Protein AF-A0A2I8VJI4-F1 (afdb_monomer_lite)

Radius of gyration: 17.41 Å; chains: 1; bounding box: 42×42×52 Å

InterPro domains:
  IPR054495 Active DUF488-N3 subclade [PF22751] (28-132)

Foldseek 3Di:
DAEAEAAPVCQVVVVDDDDPQEAEEEQDLDDDPVVVVRGVYYDNLLHADPVLVVQLVVQLVVCVVVVNPCSLLRSCVVSVNLVNSVVSCVDPPNVVVLVVVLVVVVPHYYYYYHHDHDCQSPVSLVSRVVSCVVVVDPDDPCLVVQDDLVQFDFDFDDPDDGQGARSSGDRDPDPVSVCVSNVHDPPPDD

Sequence (190 aa):
MSVRTTYFAALSHGHVDPASDAHVFGVVRKSTDWIDEIVDRNVPAVAPPEELLKSFKKVERAAEENDERHPQRVAWESVGFAERYESHLDTPGVSQVFSALRETTQENTLWLVCFERDERWCHRRLLAERLRLDYGIPQRSHLDDACEPDEHDLVSPTNRPARVYCRCGLSAQTLDTYLRHLGGDLNVGR

Structure (mmCIF, N/CA/C/O backbone):
data_AF-A0A2I8VJI4-F1
#
_entry.id   AF-A0A2I8VJI4-F1
#
loop_
_atom_site.group_PDB
_atom_site.id
_atom_site.type_symbol
_atom_site.label_atom_id
_atom_site.label_alt_id
_atom_site.label_comp_id
_atom_site.label_asym_id
_atom_site.label_entity_id
_atom_site.label_seq_id
_atom_site.pdbx_PDB_ins_code
_atom_site.Cartn_x
_atom_site.Cartn_y
_atom_site.Cartn_z
_atom_site.occupancy
_atom_site.B_iso_or_equiv
_atom_site.auth_seq_id
_atom_site.auth_comp_id
_atom_site.auth_asym_id
_atom_site.auth_atom_id
_atom_site.pdbx_PDB_model_num
ATOM 1 N N . MET A 1 1 ? -7.173 -6.580 18.782 1.00 66.00 1 MET A N 1
ATOM 2 C CA . MET A 1 1 ? -7.417 -5.998 17.448 1.00 66.00 1 MET A CA 1
ATOM 3 C C . MET A 1 1 ? -6.309 -6.432 16.494 1.00 66.00 1 MET A C 1
ATOM 5 O O . MET A 1 1 ? -5.193 -6.631 16.964 1.00 66.00 1 MET A O 1
ATOM 9 N N . SER A 1 2 ? -6.588 -6.616 15.199 1.00 83.56 2 SER A N 1
ATOM 10 C CA . SER A 1 2 ? -5.603 -7.115 14.221 1.00 83.56 2 SER A CA 1
ATOM 11 C C . SER A 1 2 ? -5.612 -6.306 12.922 1.00 83.56 2 SER A C 1
ATOM 13 O O . SER A 1 2 ? -6.613 -5.676 12.591 1.00 83.56 2 SER A O 1
ATOM 15 N N . VAL A 1 3 ? -4.501 -6.339 12.182 1.00 89.38 3 VAL A N 1
ATOM 16 C CA . VAL A 1 3 ? -4.410 -5.768 10.829 1.00 89.38 3 VAL A CA 1
ATOM 17 C C . VAL A 1 3 ? -4.301 -6.903 9.827 1.00 89.38 3 VAL A C 1
ATOM 19 O O . VAL A 1 3 ? -3.371 -7.714 9.907 1.00 89.38 3 VAL A O 1
ATOM 22 N N . ARG A 1 4 ? -5.217 -6.946 8.866 1.00 91.56 4 ARG A N 1
ATOM 23 C CA . ARG A 1 4 ? -5.276 -7.939 7.791 1.00 91.56 4 ARG A CA 1
ATOM 24 C C . ARG A 1 4 ? -5.163 -7.260 6.430 1.00 91.56 4 ARG A C 1
ATOM 26 O O . ARG A 1 4 ? -5.409 -6.064 6.292 1.00 91.56 4 ARG A O 1
ATOM 33 N N . THR A 1 5 ? -4.760 -8.022 5.426 1.00 93.75 5 THR A N 1
ATOM 34 C CA . THR A 1 5 ? -4.589 -7.556 4.050 1.00 93.75 5 THR A CA 1
ATOM 35 C C . THR A 1 5 ? -5.382 -8.454 3.114 1.00 93.75 5 THR A C 1
ATOM 37 O O . THR A 1 5 ? -5.519 -9.651 3.346 1.00 93.75 5 THR A O 1
ATOM 40 N N . THR A 1 6 ? -5.937 -7.868 2.059 1.00 94.19 6 THR A N 1
ATOM 41 C CA . THR A 1 6 ? -6.568 -8.608 0.961 1.00 94.19 6 THR A CA 1
ATOM 42 C C . THR A 1 6 ? -6.525 -7.766 -0.315 1.00 94.19 6 THR A C 1
ATOM 44 O O . THR A 1 6 ? -5.910 -6.694 -0.360 1.00 94.19 6 THR A O 1
ATOM 47 N N . TYR A 1 7 ? -7.161 -8.259 -1.368 1.00 93.69 7 TYR A N 1
ATOM 48 C CA . TYR A 1 7 ? -7.304 -7.581 -2.643 1.00 93.69 7 TYR A CA 1
ATOM 49 C C . TYR A 1 7 ? -8.768 -7.522 -3.069 1.00 93.69 7 TYR A C 1
ATOM 51 O O . TYR A 1 7 ? -9.568 -8.370 -2.676 1.00 93.69 7 TYR A O 1
ATOM 59 N N . PHE A 1 8 ? -9.125 -6.520 -3.873 1.00 93.38 8 PHE A N 1
ATOM 60 C CA . PHE A 1 8 ? -10.527 -6.259 -4.217 1.00 93.38 8 PHE A CA 1
ATOM 61 C C . PHE A 1 8 ? -11.238 -7.480 -4.803 1.00 93.38 8 PHE A C 1
ATOM 63 O O . PHE A 1 8 ? -12.314 -7.827 -4.334 1.00 93.38 8 PHE A O 1
ATOM 70 N N . ALA A 1 9 ? -10.614 -8.189 -5.749 1.00 91.19 9 ALA A N 1
ATOM 71 C CA . ALA A 1 9 ? -11.237 -9.362 -6.362 1.00 91.19 9 ALA A CA 1
ATOM 72 C C . ALA A 1 9 ? -11.496 -10.512 -5.364 1.00 91.19 9 ALA A C 1
ATOM 74 O O . ALA A 1 9 ? -12.432 -11.279 -5.566 1.00 91.19 9 ALA A O 1
ATOM 75 N N . ALA A 1 10 ? -10.725 -10.629 -4.274 1.00 90.69 10 ALA A N 1
ATOM 76 C CA . ALA A 1 10 ? -11.028 -11.603 -3.224 1.00 90.69 10 ALA A CA 1
ATOM 77 C C . ALA A 1 10 ? -12.283 -11.234 -2.427 1.00 90.69 10 ALA A C 1
ATOM 79 O O . ALA A 1 10 ? -13.037 -12.134 -2.064 1.00 90.69 10 ALA A O 1
ATOM 80 N N . LEU A 1 11 ? -12.520 -9.942 -2.185 1.00 91.25 11 LEU A N 1
ATOM 81 C CA . LEU A 1 11 ? -13.749 -9.469 -1.544 1.00 91.25 11 LEU A CA 1
ATOM 82 C C . LEU A 1 11 ? -14.946 -9.607 -2.490 1.00 91.25 11 LEU A C 1
ATOM 84 O O . LEU A 1 11 ? -15.949 -10.207 -2.123 1.00 91.25 11 LEU A O 1
ATOM 88 N N . SER A 1 12 ? -14.815 -9.141 -3.738 1.00 89.69 12 SER A N 1
ATOM 89 C CA . SER A 1 12 ? -15.892 -9.189 -4.739 1.00 89.69 12 SER A CA 1
ATOM 90 C C . SER A 1 12 ? -16.398 -10.605 -5.014 1.00 89.69 12 SER A C 1
ATOM 92 O O . SER A 1 12 ? -17.583 -10.799 -5.262 1.00 89.69 12 SER A O 1
ATOM 94 N N . HIS A 1 13 ? -15.505 -11.598 -5.000 1.00 90.31 13 HIS A N 1
ATOM 95 C CA . HIS A 1 13 ? -15.853 -12.995 -5.269 1.00 90.31 13 HIS A CA 1
ATOM 96 C C . HIS A 1 13 ? -16.119 -13.820 -4.000 1.00 90.31 13 HIS A C 1
ATOM 98 O O . HIS A 1 13 ? -16.299 -15.033 -4.099 1.00 90.31 13 HIS A O 1
ATOM 104 N N . GLY A 1 14 ? -16.115 -13.204 -2.812 1.00 88.12 14 GLY A N 1
ATOM 105 C CA . GLY A 1 14 ? -16.354 -13.906 -1.546 1.00 88.12 14 GLY A CA 1
ATOM 106 C C . GLY A 1 14 ? -15.269 -14.923 -1.170 1.00 88.12 14 GLY A C 1
ATOM 107 O O . GLY A 1 14 ? -15.526 -15.850 -0.409 1.00 88.12 14 GLY A O 1
ATOM 108 N N . HIS A 1 15 ? -14.048 -14.783 -1.699 1.00 88.44 15 HIS A N 1
ATOM 109 C CA . HIS A 1 15 ? -12.896 -15.587 -1.264 1.00 88.44 15 HIS A CA 1
ATOM 110 C C . HIS A 1 15 ? -12.395 -15.172 0.123 1.00 88.44 15 HIS A C 1
ATOM 112 O O . HIS A 1 15 ? -11.726 -15.950 0.801 1.00 88.44 15 HIS A O 1
ATOM 118 N N . VAL A 1 16 ? -12.693 -13.937 0.524 1.00 90.62 16 VAL A N 1
ATOM 119 C CA . VAL A 1 16 ? -12.411 -13.386 1.845 1.00 90.62 16 VAL A CA 1
ATOM 120 C C . VAL A 1 16 ? -13.674 -12.701 2.344 1.00 90.62 16 VAL A C 1
ATOM 122 O O . VAL A 1 16 ? -14.224 -11.861 1.639 1.00 90.62 16 VAL A O 1
ATOM 125 N N . ASP A 1 17 ? -14.085 -13.041 3.562 1.00 89.81 17 ASP A N 1
ATOM 126 C CA . ASP A 1 17 ? -15.275 -12.497 4.217 1.00 89.81 17 ASP A CA 1
ATOM 127 C C . ASP A 1 17 ? -14.872 -11.857 5.561 1.00 89.81 17 ASP A C 1
ATOM 129 O O . ASP A 1 17 ? -14.617 -12.566 6.544 1.00 89.81 17 ASP A O 1
ATOM 133 N N . PRO A 1 18 ? -14.658 -10.528 5.601 1.00 91.19 18 PRO A N 1
ATOM 134 C CA . PRO A 1 18 ? -14.426 -9.800 6.842 1.00 91.19 18 PRO A CA 1
ATOM 135 C C . PRO A 1 18 ? -15.613 -9.940 7.803 1.00 91.19 18 PRO A C 1
ATOM 137 O O . PRO A 1 18 ? -16.766 -9.903 7.391 1.00 91.19 18 PRO A O 1
ATOM 140 N N . ALA A 1 19 ? -15.339 -10.057 9.104 1.00 89.88 19 ALA A N 1
ATOM 141 C CA . ALA A 1 19 ? -16.398 -10.026 10.111 1.00 89.88 19 ALA A CA 1
ATOM 142 C C . ALA A 1 19 ? -17.170 -8.694 10.056 1.00 89.88 19 ALA A C 1
ATOM 144 O O . ALA A 1 19 ? -16.603 -7.665 9.695 1.00 89.88 19 ALA A O 1
ATOM 145 N N . SER A 1 20 ? -18.445 -8.699 10.451 1.00 87.44 20 SER A N 1
ATOM 146 C CA . SER A 1 20 ? -19.329 -7.525 10.357 1.00 87.44 20 SER A CA 1
ATOM 147 C C . SER A 1 20 ? -18.894 -6.324 11.206 1.00 87.44 20 SER A C 1
ATOM 149 O O . SER A 1 20 ? -19.369 -5.217 10.990 1.00 87.44 20 SER A O 1
ATOM 151 N N . ASP A 1 21 ? -18.048 -6.551 12.210 1.00 89.19 21 ASP A N 1
ATOM 152 C CA . ASP A 1 21 ? -17.444 -5.536 13.078 1.00 89.19 21 ASP A CA 1
ATOM 153 C C . ASP A 1 21 ? -16.031 -5.123 12.622 1.00 89.19 21 ASP A C 1
ATOM 155 O O . ASP A 1 21 ? -15.383 -4.293 13.259 1.00 89.19 21 ASP A O 1
ATOM 159 N N . ALA A 1 22 ? -15.521 -5.702 11.531 1.00 93.12 22 ALA A N 1
ATOM 160 C CA . ALA A 1 22 ? -14.243 -5.319 10.958 1.00 93.12 22 ALA A CA 1
ATOM 161 C C . ALA A 1 22 ? -14.401 -4.099 10.045 1.00 93.12 22 ALA A C 1
ATOM 163 O O . ALA A 1 22 ? -15.361 -3.992 9.290 1.00 93.12 22 ALA A O 1
ATOM 164 N N . HIS A 1 23 ? -13.404 -3.217 10.058 1.00 95.31 23 HIS A N 1
ATOM 165 C CA . HIS A 1 23 ? -13.317 -2.117 9.106 1.00 95.31 23 HIS A CA 1
ATOM 166 C C . HIS A 1 23 ? -12.561 -2.550 7.857 1.00 95.31 23 HIS A C 1
ATOM 168 O O . HIS A 1 23 ? -11.439 -3.050 7.947 1.00 95.31 23 HIS A O 1
ATOM 174 N N . VAL A 1 24 ? -13.147 -2.326 6.688 1.00 96.19 24 VAL A N 1
ATOM 175 C CA . VAL A 1 24 ? -12.582 -2.684 5.388 1.00 96.19 24 VAL A CA 1
ATOM 176 C C . VAL A 1 24 ? -12.218 -1.413 4.645 1.00 96.19 24 VAL A C 1
ATOM 178 O O . VAL A 1 24 ? -13.092 -0.728 4.122 1.00 96.19 24 VAL A O 1
ATOM 181 N N . PHE A 1 25 ? -10.927 -1.077 4.588 1.00 96.88 25 PHE A N 1
ATOM 182 C CA . PHE A 1 25 ? -10.453 0.152 3.955 1.00 96.88 25 PHE A CA 1
ATOM 183 C C . PHE A 1 25 ? -9.656 -0.115 2.677 1.00 96.88 25 PHE A C 1
ATOM 185 O O . PHE A 1 25 ? -8.634 -0.808 2.672 1.00 96.88 25 PHE A O 1
ATOM 192 N N . GLY A 1 26 ? -10.084 0.520 1.587 1.00 96.62 26 GLY A N 1
ATOM 193 C CA . GLY A 1 26 ? -9.286 0.649 0.374 1.00 96.62 26 GLY A CA 1
ATOM 194 C C . GLY A 1 26 ? -8.094 1.571 0.619 1.00 96.62 26 GLY A C 1
ATOM 195 O O . GLY A 1 26 ? -8.223 2.609 1.263 1.00 96.62 26 GLY A O 1
ATOM 196 N N . VAL A 1 27 ? -6.917 1.215 0.111 1.00 96.50 27 VAL A N 1
ATOM 197 C CA . VAL A 1 27 ? -5.702 2.047 0.218 1.00 96.50 27 VAL A CA 1
ATOM 198 C C . VAL A 1 27 ? -5.139 2.382 -1.157 1.00 96.50 27 VAL A C 1
ATOM 200 O O . VAL A 1 27 ? -3.929 2.329 -1.390 1.00 96.50 27 VAL A O 1
ATOM 203 N N . VAL A 1 28 ? -6.028 2.696 -2.101 1.00 95.00 28 VAL A N 1
ATOM 204 C CA . VAL A 1 28 ? -5.672 2.985 -3.494 1.00 95.00 28 VAL A CA 1
ATOM 205 C C . VAL A 1 28 ? -5.795 4.466 -3.814 1.00 95.00 28 VAL A C 1
ATOM 207 O O . VAL A 1 28 ? -6.690 5.162 -3.342 1.00 95.00 28 VAL A O 1
ATOM 210 N N . ARG A 1 29 ? -4.874 4.964 -4.647 1.00 92.38 29 ARG A N 1
ATOM 211 C CA . ARG A 1 29 ? -4.798 6.394 -4.981 1.00 92.38 29 ARG A CA 1
ATOM 212 C C . ARG A 1 29 ? -5.987 6.865 -5.814 1.00 92.38 29 ARG A C 1
ATOM 214 O O . ARG A 1 29 ? -6.462 7.976 -5.615 1.00 92.38 29 ARG A O 1
ATOM 221 N N . LYS A 1 30 ? -6.431 6.035 -6.757 1.00 84.88 30 LYS A N 1
ATOM 222 C CA . LYS A 1 30 ? -7.605 6.282 -7.593 1.00 84.88 30 LYS A CA 1
ATOM 223 C C . LYS A 1 30 ? -8.622 5.197 -7.262 1.00 84.88 30 LYS A C 1
ATOM 225 O O . LYS A 1 30 ? -8.362 4.037 -7.582 1.00 84.88 30 LYS A O 1
ATOM 230 N N . SER A 1 31 ? -9.705 5.560 -6.576 1.00 80.50 31 SER A N 1
ATOM 231 C CA . SER A 1 31 ? -10.876 4.689 -6.506 1.00 80.50 31 SER A CA 1
ATOM 232 C C . SER A 1 31 ? -11.685 4.814 -7.792 1.00 80.50 31 SER A C 1
ATOM 234 O O . SER A 1 31 ? -11.591 5.795 -8.531 1.00 80.50 31 SER A O 1
ATOM 236 N N . THR A 1 32 ? -12.437 3.765 -8.065 1.00 81.56 32 THR A N 1
ATOM 237 C CA . THR A 1 32 ? -13.509 3.701 -9.058 1.00 81.56 32 THR A CA 1
ATOM 238 C C . THR A 1 32 ? -14.799 3.445 -8.295 1.00 81.56 32 THR A C 1
ATOM 240 O O . THR A 1 32 ? -14.728 2.815 -7.248 1.00 81.56 32 THR A O 1
ATOM 243 N N . ASP A 1 33 ? -15.952 3.857 -8.814 1.00 82.06 33 ASP A N 1
ATOM 244 C CA . ASP A 1 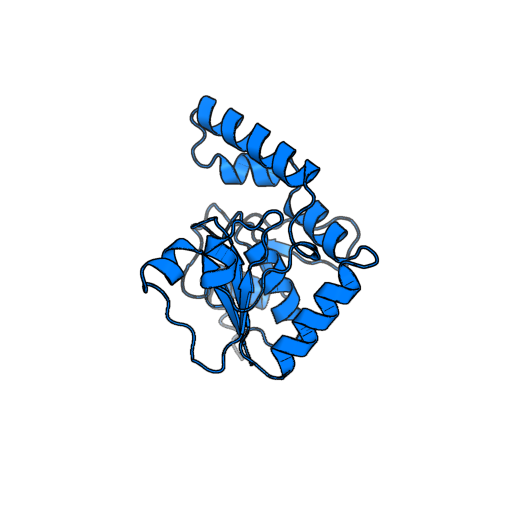33 ? -17.226 3.821 -8.073 1.00 82.06 33 ASP A CA 1
ATOM 245 C C . ASP A 1 33 ? -17.528 2.455 -7.426 1.00 82.06 33 ASP A C 1
ATOM 247 O O . ASP A 1 33 ? -17.902 2.385 -6.262 1.00 82.06 33 ASP A O 1
ATOM 251 N N . TRP A 1 34 ? -17.236 1.353 -8.125 1.00 83.75 34 TRP A N 1
ATOM 252 C CA . TRP A 1 34 ? -17.430 -0.004 -7.598 1.00 83.75 34 TRP A CA 1
ATOM 253 C C . TRP A 1 34 ? -16.549 -0.349 -6.383 1.00 83.75 34 TRP A C 1
ATOM 255 O O . TRP A 1 34 ? -16.880 -1.254 -5.626 1.00 83.75 34 TRP A O 1
ATOM 265 N N . ILE A 1 35 ? -15.413 0.331 -6.182 1.00 84.94 35 ILE A N 1
ATOM 266 C CA . ILE A 1 35 ? -14.581 0.144 -4.983 1.00 84.94 35 ILE A CA 1
ATOM 267 C C . ILE A 1 35 ? -15.346 0.624 -3.761 1.00 84.94 35 ILE A C 1
ATOM 269 O O . ILE A 1 35 ? -15.364 -0.076 -2.752 1.00 84.94 35 ILE A O 1
ATOM 273 N N . ASP A 1 36 ? -15.976 1.791 -3.867 1.00 83.75 36 ASP A N 1
ATOM 274 C CA . ASP A 1 36 ? -16.666 2.433 -2.752 1.00 83.75 36 ASP A CA 1
ATOM 275 C C . ASP A 1 36 ? -17.932 1.650 -2.336 1.00 83.75 36 ASP A C 1
ATOM 277 O O . ASP A 1 36 ? -18.457 1.868 -1.251 1.00 83.75 36 ASP A O 1
ATOM 281 N N . GLU A 1 37 ? -18.383 0.690 -3.155 1.00 87.69 37 GLU A N 1
ATOM 282 C CA . GLU A 1 37 ? -19.452 -0.265 -2.825 1.00 87.69 37 GLU A CA 1
ATOM 283 C C . GLU A 1 37 ? -18.962 -1.496 -2.036 1.00 87.69 37 GLU A C 1
ATOM 285 O O . GLU A 1 37 ? -19.766 -2.191 -1.418 1.00 87.69 37 GLU A O 1
ATOM 290 N N . ILE A 1 38 ? -17.659 -1.797 -2.068 1.00 88.75 38 ILE A N 1
ATOM 291 C CA . ILE A 1 38 ? -17.073 -3.032 -1.507 1.00 88.75 38 ILE A CA 1
ATOM 292 C C . ILE A 1 38 ? -16.291 -2.767 -0.219 1.00 88.75 38 ILE A C 1
ATOM 294 O O . ILE A 1 38 ? -16.075 -3.678 0.581 1.00 88.75 38 ILE A O 1
ATOM 298 N N . VAL A 1 39 ? -15.828 -1.536 -0.025 1.00 93.75 39 VAL A N 1
ATOM 299 C CA . VAL A 1 39 ? -15.080 -1.126 1.165 1.00 93.75 39 VAL A CA 1
ATOM 300 C C . VAL A 1 39 ? -15.864 -0.069 1.923 1.00 93.75 39 VAL A C 1
ATOM 302 O O . VAL A 1 39 ? -16.529 0.760 1.315 1.00 93.75 39 VAL A O 1
ATOM 305 N N . ASP A 1 40 ? -15.715 -0.027 3.245 1.00 94.75 40 ASP A N 1
ATOM 306 C CA . ASP A 1 40 ? -16.342 1.013 4.070 1.00 94.75 40 ASP A CA 1
ATOM 307 C C . ASP A 1 40 ? -15.834 2.409 3.690 1.00 94.75 40 ASP A C 1
ATOM 309 O O . ASP A 1 40 ? -16.533 3.415 3.817 1.00 94.75 40 ASP A O 1
ATOM 313 N N . ARG A 1 41 ? -14.560 2.482 3.282 1.00 93.94 41 ARG A N 1
ATOM 314 C CA . ARG A 1 41 ? -13.881 3.728 2.930 1.00 93.94 41 ARG A CA 1
ATOM 315 C C . ARG A 1 41 ? -12.624 3.479 2.104 1.00 93.94 41 ARG A C 1
ATOM 317 O O . ARG A 1 41 ? -11.802 2.644 2.468 1.00 93.94 41 ARG A O 1
ATOM 324 N N . ASN A 1 42 ? -12.380 4.289 1.073 1.00 96.12 42 ASN A N 1
ATOM 325 C CA . ASN A 1 42 ? -11.056 4.392 0.454 1.00 96.12 42 ASN A CA 1
ATOM 326 C C . ASN A 1 42 ? -10.217 5.526 1.084 1.00 96.12 42 ASN A C 1
ATOM 328 O O . ASN A 1 42 ? -10.701 6.633 1.331 1.00 96.12 42 ASN A O 1
ATOM 332 N N . VAL A 1 43 ? -8.933 5.263 1.330 1.00 95.75 43 VAL A N 1
ATOM 333 C CA . VAL A 1 43 ? -7.976 6.163 1.991 1.00 95.75 43 VAL A CA 1
ATOM 334 C C . VAL A 1 43 ? -6.801 6.440 1.041 1.00 95.75 43 VAL A C 1
ATOM 336 O O . VAL A 1 43 ? -5.701 5.909 1.211 1.00 95.75 43 VAL A O 1
ATOM 339 N N . PRO A 1 44 ? -6.988 7.298 0.021 1.00 95.12 44 PRO A N 1
ATOM 340 C CA . PRO A 1 44 ? -5.975 7.543 -1.010 1.00 95.12 44 PRO A CA 1
ATOM 341 C C . PRO A 1 44 ? -4.728 8.260 -0.481 1.00 95.12 44 PRO A C 1
ATOM 343 O O . PRO A 1 44 ? -3.673 8.207 -1.110 1.00 95.12 44 PRO A O 1
ATOM 346 N N . ALA A 1 45 ? -4.827 8.924 0.675 1.00 95.31 45 ALA A N 1
ATOM 347 C CA . ALA A 1 45 ? -3.718 9.652 1.285 1.00 95.31 45 ALA A CA 1
ATOM 348 C C . ALA A 1 45 ? -2.549 8.741 1.692 1.00 95.31 45 ALA A C 1
ATOM 350 O O . ALA A 1 45 ? -1.410 9.189 1.654 1.00 95.31 45 ALA A O 1
ATOM 351 N N . VAL A 1 46 ? -2.816 7.475 2.036 1.00 96.31 46 VAL A N 1
ATOM 352 C CA . VAL A 1 46 ? -1.771 6.485 2.357 1.00 96.31 46 VAL A CA 1
ATOM 353 C C . VAL A 1 46 ? -1.355 5.653 1.144 1.00 96.31 46 VAL A C 1
ATOM 355 O O . VAL A 1 46 ? -0.513 4.773 1.262 1.00 96.31 46 VAL A O 1
ATOM 358 N N . ALA A 1 47 ? -1.923 5.910 -0.036 1.00 96.50 47 ALA A N 1
ATOM 359 C CA . ALA A 1 47 ? -1.505 5.231 -1.253 1.00 96.50 47 ALA A CA 1
ATOM 360 C C . ALA A 1 47 ? -0.158 5.789 -1.754 1.00 96.50 47 ALA A C 1
ATOM 362 O O . ALA A 1 47 ? 0.094 6.992 -1.621 1.00 96.50 47 ALA A O 1
ATOM 363 N N . PRO A 1 48 ? 0.688 4.977 -2.417 1.00 95.88 48 PRO A N 1
ATOM 364 C CA . PRO A 1 48 ? 1.999 5.417 -2.880 1.00 95.88 48 PRO A CA 1
ATOM 365 C C . PRO A 1 48 ? 1.905 6.654 -3.780 1.00 95.88 48 PRO A C 1
ATOM 367 O O . PRO A 1 48 ? 0.914 6.792 -4.510 1.00 95.88 48 PRO A O 1
ATOM 370 N N . PRO A 1 49 ? 2.907 7.552 -3.767 1.00 95.56 49 PRO A N 1
ATOM 371 C CA . PRO A 1 49 ? 2.928 8.720 -4.642 1.00 95.56 49 PRO A CA 1
ATOM 372 C C . PRO A 1 49 ? 2.764 8.330 -6.112 1.00 95.56 49 PRO A C 1
ATOM 374 O O . PRO A 1 49 ? 3.307 7.318 -6.557 1.00 95.56 49 PRO A O 1
ATOM 377 N N . GLU A 1 50 ? 2.056 9.151 -6.888 1.00 94.94 50 GLU A N 1
ATOM 378 C CA . GLU A 1 50 ? 1.760 8.839 -8.293 1.00 94.94 50 GLU A CA 1
ATOM 379 C C . GLU A 1 50 ? 3.030 8.617 -9.123 1.00 94.94 50 GLU A C 1
ATOM 381 O O . GLU A 1 50 ? 3.114 7.657 -9.885 1.00 94.94 50 GLU A O 1
ATOM 386 N N . GLU A 1 51 ? 4.052 9.446 -8.922 1.00 95.50 51 GLU A N 1
ATOM 387 C CA . GLU A 1 51 ? 5.326 9.312 -9.632 1.00 95.50 51 GLU A CA 1
ATOM 388 C C . GLU A 1 51 ? 6.086 8.033 -9.253 1.00 95.50 51 GLU A C 1
ATOM 390 O O . GLU A 1 51 ? 6.765 7.441 -10.097 1.00 95.50 51 GLU A O 1
ATOM 395 N N . LEU A 1 52 ? 5.933 7.552 -8.012 1.00 96.62 52 LEU A N 1
ATOM 396 C CA . LEU A 1 52 ? 6.491 6.264 -7.598 1.00 96.62 52 LEU A CA 1
ATOM 397 C C . LEU A 1 52 ? 5.769 5.109 -8.306 1.00 96.62 52 LEU A C 1
ATOM 399 O O . LEU A 1 52 ? 6.433 4.229 -8.848 1.00 96.62 52 LEU A O 1
ATOM 403 N N . LEU A 1 53 ? 4.433 5.149 -8.379 1.00 94.50 53 LEU A N 1
ATOM 404 C CA . LEU A 1 53 ? 3.636 4.146 -9.099 1.00 94.50 53 LEU A CA 1
ATOM 405 C C . LEU A 1 53 ? 3.953 4.126 -10.598 1.00 94.50 53 LEU A C 1
ATOM 407 O O . LEU A 1 53 ? 4.138 3.054 -11.169 1.00 94.50 53 LEU A O 1
ATOM 411 N N . LYS A 1 54 ? 4.058 5.299 -11.236 1.00 95.50 54 LYS A N 1
ATOM 412 C CA . LYS A 1 54 ? 4.440 5.414 -12.652 1.00 95.50 54 LYS A CA 1
ATOM 413 C C . LYS A 1 54 ? 5.822 4.825 -12.911 1.00 95.50 54 LYS A C 1
ATOM 415 O O . LYS A 1 54 ? 5.995 4.086 -13.877 1.00 95.50 54 LYS A O 1
ATOM 420 N N . SER A 1 55 ? 6.789 5.134 -12.045 1.00 96.75 55 SER A N 1
ATOM 421 C CA . SER A 1 55 ? 8.151 4.602 -12.153 1.00 96.75 55 SER A CA 1
ATOM 422 C C . SER A 1 55 ? 8.155 3.081 -12.013 1.00 96.75 55 SER A C 1
ATOM 424 O O . SER A 1 55 ? 8.724 2.399 -12.859 1.00 96.75 55 SER A O 1
ATOM 426 N N . PHE A 1 56 ? 7.462 2.555 -10.999 1.00 95.81 56 PHE A N 1
ATOM 427 C CA . PHE A 1 56 ? 7.321 1.119 -10.772 1.00 95.81 56 PHE A CA 1
ATOM 428 C C . PHE A 1 56 ? 6.714 0.414 -11.992 1.00 95.81 56 PHE A C 1
ATOM 430 O O . PHE A 1 56 ? 7.345 -0.474 -12.553 1.00 95.81 56 PHE A O 1
ATOM 437 N N . LYS A 1 57 ? 5.553 0.873 -12.483 1.00 94.38 57 LYS A N 1
ATOM 438 C CA . LYS A 1 57 ? 4.882 0.280 -13.655 1.00 94.38 57 LYS A CA 1
ATOM 439 C C . LYS A 1 57 ? 5.698 0.384 -14.941 1.00 94.38 57 LYS A C 1
ATOM 441 O O . LYS A 1 57 ? 5.598 -0.475 -15.811 1.00 94.38 57 LYS A O 1
ATOM 446 N N . LYS A 1 58 ? 6.516 1.430 -15.086 1.00 97.69 58 LYS A N 1
ATOM 447 C CA . LYS A 1 58 ? 7.427 1.553 -16.227 1.00 97.69 58 LYS A CA 1
ATOM 448 C C . LYS A 1 58 ? 8.516 0.480 -16.192 1.00 97.69 58 LYS A C 1
ATOM 450 O O . LYS A 1 58 ? 8.770 -0.116 -17.231 1.00 97.69 58 LYS A O 1
ATOM 455 N N . VAL A 1 59 ? 9.145 0.257 -15.037 1.00 97.50 59 VAL A N 1
ATOM 456 C CA . VAL A 1 59 ? 10.208 -0.751 -14.902 1.00 97.50 59 VAL A CA 1
ATOM 457 C C . VAL A 1 59 ? 9.640 -2.167 -14.948 1.00 97.50 59 VAL A C 1
ATOM 459 O O . VAL A 1 59 ? 10.225 -3.009 -15.613 1.00 97.50 59 VAL A O 1
ATOM 462 N N . GLU A 1 60 ? 8.492 -2.413 -14.314 1.00 96.12 60 GLU A N 1
ATOM 463 C CA . GLU A 1 60 ? 7.811 -3.718 -14.327 1.00 96.12 60 GLU A CA 1
ATOM 464 C C . GLU A 1 60 ? 7.550 -4.175 -15.761 1.00 96.12 60 GLU A C 1
ATOM 466 O O . GLU A 1 60 ? 8.016 -5.237 -16.152 1.00 96.12 60 GLU A O 1
ATOM 471 N N . ARG A 1 61 ? 6.936 -3.319 -16.583 1.00 96.69 61 ARG A N 1
ATOM 472 C CA . ARG A 1 61 ? 6.696 -3.610 -18.000 1.00 96.69 61 ARG A CA 1
ATOM 473 C C . ARG A 1 61 ? 7.984 -3.850 -18.791 1.00 96.69 61 ARG A C 1
ATOM 475 O O . ARG A 1 61 ? 8.022 -4.735 -19.630 1.00 96.69 61 ARG A O 1
ATOM 482 N N . ALA A 1 62 ? 9.044 -3.083 -18.535 1.00 97.19 62 ALA A N 1
ATOM 483 C CA . ALA A 1 62 ? 10.323 -3.308 -19.210 1.00 97.19 62 ALA A CA 1
ATOM 484 C C . ALA A 1 62 ? 10.959 -4.649 -18.801 1.00 97.19 62 ALA A C 1
ATOM 486 O O . ALA A 1 62 ? 11.607 -5.297 -19.613 1.00 97.19 62 ALA A O 1
ATOM 487 N N . ALA A 1 63 ? 10.785 -5.073 -17.548 1.00 95.69 63 ALA A N 1
ATOM 488 C CA . ALA A 1 63 ? 11.242 -6.374 -17.075 1.00 95.69 63 ALA A CA 1
ATOM 489 C C . ALA A 1 63 ? 10.392 -7.521 -17.657 1.00 95.69 63 ALA A C 1
ATOM 491 O O . ALA A 1 63 ? 10.951 -8.544 -18.036 1.00 95.69 63 ALA A O 1
ATOM 492 N N . GLU A 1 64 ? 9.076 -7.330 -17.809 1.00 95.38 64 GLU A N 1
ATOM 493 C CA . GLU A 1 64 ? 8.193 -8.255 -18.540 1.00 95.38 64 GLU A CA 1
ATOM 494 C C . GLU A 1 64 ? 8.635 -8.413 -20.002 1.00 95.38 64 GLU A C 1
ATOM 496 O O . GLU A 1 64 ? 8.755 -9.531 -20.487 1.00 95.38 64 GLU A O 1
ATOM 501 N N . GLU A 1 65 ? 8.937 -7.307 -20.691 1.00 97.19 65 GLU A N 1
ATOM 502 C CA . GLU A 1 65 ? 9.431 -7.307 -22.078 1.00 97.19 65 GLU A CA 1
ATOM 503 C C . GLU A 1 65 ? 10.799 -7.999 -22.238 1.00 97.19 65 GLU A C 1
ATOM 505 O O . GLU A 1 65 ? 11.128 -8.451 -23.333 1.00 97.19 65 GLU A O 1
ATOM 510 N N . ASN A 1 66 ? 11.583 -8.095 -21.160 1.00 95.75 66 ASN A N 1
ATOM 511 C CA . ASN A 1 66 ? 12.878 -8.778 -21.124 1.00 95.75 66 ASN A CA 1
ATOM 512 C C . ASN A 1 66 ? 12.788 -10.226 -20.598 1.00 95.75 66 ASN A C 1
ATOM 514 O O . ASN A 1 66 ? 13.826 -10.821 -20.310 1.00 95.75 66 ASN A O 1
ATOM 518 N N . ASP A 1 67 ? 11.579 -10.779 -20.444 1.00 95.44 67 ASP A N 1
ATOM 519 C CA . ASP A 1 67 ? 11.331 -12.128 -19.913 1.00 95.44 67 ASP A CA 1
ATOM 520 C C . ASP A 1 67 ? 11.966 -12.373 -18.524 1.00 95.44 67 ASP A C 1
ATOM 522 O O . ASP A 1 67 ? 12.374 -13.488 -18.178 1.00 95.44 67 ASP A O 1
ATOM 526 N N . GLU A 1 68 ? 12.047 -11.328 -17.694 1.00 93.69 68 GLU A N 1
ATOM 527 C CA . GLU A 1 68 ? 12.527 -11.458 -16.319 1.00 93.69 68 GLU A CA 1
ATOM 528 C C . GLU A 1 68 ? 11.604 -12.374 -15.513 1.00 93.69 68 GLU A C 1
ATOM 530 O O . GLU A 1 68 ? 10.379 -12.249 -15.545 1.00 93.69 68 GLU A O 1
ATOM 535 N N . ARG A 1 69 ? 12.187 -13.267 -14.705 1.00 89.06 69 ARG A N 1
ATOM 536 C CA . ARG A 1 69 ? 11.416 -14.246 -13.913 1.00 89.06 69 ARG A CA 1
ATOM 537 C C . ARG A 1 69 ? 10.435 -13.577 -12.943 1.00 89.06 69 ARG A C 1
ATOM 539 O O . ARG A 1 69 ? 9.356 -14.105 -12.685 1.00 89.06 69 ARG A O 1
ATOM 546 N N . HIS A 1 70 ? 10.827 -12.432 -12.384 1.00 87.38 70 HIS A N 1
ATOM 547 C CA . HIS A 1 70 ? 10.037 -11.680 -11.408 1.00 87.38 70 HIS A CA 1
ATOM 548 C C . HIS A 1 70 ? 10.041 -10.177 -11.731 1.00 87.38 70 HIS A C 1
ATOM 550 O O . HIS A 1 70 ? 10.724 -9.404 -11.052 1.00 87.38 70 HIS A O 1
ATOM 556 N N . PRO A 1 71 ? 9.254 -9.723 -12.722 1.00 93.31 71 PRO A N 1
ATOM 557 C CA . PRO A 1 71 ? 9.265 -8.327 -13.166 1.00 93.31 71 PRO A CA 1
ATOM 558 C C . PRO A 1 71 ? 8.909 -7.326 -12.059 1.00 93.31 71 PRO A C 1
ATOM 560 O O . PRO A 1 71 ? 9.522 -6.266 -11.936 1.00 93.31 71 PRO A O 1
ATOM 563 N N . GLN A 1 72 ? 7.979 -7.705 -11.179 1.00 89.62 72 GLN A N 1
ATOM 564 C CA . GLN A 1 72 ? 7.591 -6.934 -9.994 1.00 89.62 72 GLN A CA 1
ATOM 565 C C . GLN A 1 72 ? 8.747 -6.726 -9.013 1.00 89.62 72 GLN A C 1
ATOM 567 O O . GLN A 1 72 ? 8.916 -5.624 -8.491 1.00 89.62 72 GLN A O 1
ATOM 572 N N . ARG A 1 73 ? 9.561 -7.764 -8.781 1.00 90.25 73 ARG A N 1
ATOM 573 C CA . ARG A 1 73 ? 10.751 -7.685 -7.923 1.00 90.25 73 ARG A CA 1
ATOM 574 C C . ARG A 1 73 ? 11.774 -6.733 -8.528 1.00 90.25 73 ARG A C 1
ATOM 576 O O . ARG A 1 73 ? 12.240 -5.825 -7.844 1.00 90.25 73 ARG A O 1
ATOM 583 N N . VAL A 1 74 ? 12.066 -6.900 -9.820 1.00 92.75 74 VAL A N 1
ATOM 584 C CA . VAL A 1 74 ? 12.988 -6.023 -10.556 1.00 92.75 74 VAL A CA 1
ATOM 585 C C . VAL A 1 74 ? 12.532 -4.570 -10.448 1.00 92.75 74 VAL A C 1
ATOM 587 O O . VAL A 1 74 ? 13.324 -3.698 -10.093 1.00 92.75 74 VAL A O 1
ATOM 590 N N . ALA A 1 75 ? 11.245 -4.304 -10.674 1.00 94.44 75 ALA A N 1
ATOM 591 C CA . ALA A 1 75 ? 10.670 -2.972 -10.546 1.00 94.44 75 ALA A CA 1
ATOM 592 C C . ALA A 1 75 ? 10.774 -2.413 -9.129 1.00 94.44 75 ALA A C 1
ATOM 594 O O . ALA A 1 75 ? 11.202 -1.272 -8.954 1.00 94.44 75 ALA A O 1
ATOM 595 N N . TRP A 1 76 ? 10.407 -3.210 -8.125 1.00 92.12 76 TRP A N 1
ATOM 596 C CA . TRP A 1 76 ? 10.416 -2.819 -6.719 1.00 92.12 76 TRP A CA 1
ATOM 597 C C . TRP A 1 76 ? 11.797 -2.352 -6.266 1.00 92.12 76 TRP A C 1
ATOM 599 O O . TRP A 1 76 ? 11.933 -1.289 -5.654 1.00 92.12 76 TRP A O 1
ATOM 609 N N . GLU A 1 77 ? 12.816 -3.138 -6.603 1.00 91.38 77 GLU A N 1
ATOM 610 C CA . GLU A 1 77 ? 14.207 -2.879 -6.250 1.00 91.38 77 GLU A CA 1
ATOM 611 C C . GLU A 1 77 ? 14.767 -1.696 -7.038 1.00 91.38 77 GLU A C 1
ATOM 613 O O . GLU A 1 77 ? 15.308 -0.762 -6.448 1.00 91.38 77 GLU A O 1
ATOM 618 N N . SER A 1 78 ? 14.554 -1.679 -8.355 1.00 92.56 78 SER A N 1
ATOM 619 C CA . SER A 1 78 ? 15.098 -0.645 -9.241 1.00 92.56 78 SER A CA 1
ATOM 620 C C . SER A 1 78 ? 14.615 0.759 -8.892 1.00 92.56 78 SER A C 1
ATOM 622 O O . SER A 1 78 ? 15.350 1.729 -9.065 1.00 92.56 78 SER A O 1
ATOM 624 N N . VAL A 1 79 ? 13.373 0.896 -8.412 1.00 94.94 79 VAL A N 1
ATOM 625 C CA . VAL A 1 79 ? 12.808 2.209 -8.058 1.00 94.94 79 VAL A CA 1
ATOM 626 C C . VAL A 1 79 ? 12.957 2.558 -6.579 1.00 94.94 79 VAL A C 1
ATOM 628 O O . VAL A 1 79 ? 12.490 3.630 -6.184 1.00 94.94 79 VAL A O 1
ATOM 631 N N . GLY A 1 80 ? 13.566 1.678 -5.772 1.00 90.94 80 GLY A N 1
ATOM 632 C CA . GLY A 1 80 ? 13.676 1.839 -4.321 1.00 90.94 80 GLY A CA 1
ATOM 633 C C . GLY A 1 80 ? 12.306 1.957 -3.652 1.00 90.94 80 GLY A C 1
ATOM 634 O O . GLY A 1 80 ? 12.085 2.857 -2.838 1.00 90.94 80 GLY A O 1
ATOM 635 N N . PHE A 1 81 ? 11.345 1.114 -4.053 1.00 93.62 81 PHE A N 1
ATOM 636 C CA . PHE A 1 81 ? 9.932 1.329 -3.733 1.00 93.62 81 PHE A CA 1
ATOM 637 C C . PHE A 1 81 ? 9.675 1.406 -2.228 1.00 93.62 81 PHE A C 1
ATOM 639 O O . PHE A 1 81 ? 9.000 2.330 -1.771 1.00 93.62 81 PHE A O 1
ATOM 646 N N . ALA A 1 82 ? 10.234 0.465 -1.463 1.00 89.62 82 ALA A N 1
ATOM 647 C CA . ALA A 1 82 ? 10.004 0.380 -0.026 1.00 89.62 82 ALA A CA 1
ATOM 648 C C . ALA A 1 82 ? 10.454 1.646 0.713 1.00 89.62 82 ALA A C 1
ATOM 650 O O . ALA A 1 82 ? 9.649 2.268 1.400 1.00 89.62 82 ALA A O 1
ATOM 651 N N . GLU A 1 83 ? 11.698 2.077 0.506 1.00 87.38 83 GLU A N 1
ATOM 652 C CA . GLU A 1 83 ? 12.266 3.256 1.167 1.00 87.38 83 GLU A CA 1
ATOM 653 C C . GLU A 1 83 ? 11.486 4.533 0.831 1.00 87.38 83 GLU A C 1
ATOM 655 O O . GLU A 1 83 ? 11.142 5.330 1.712 1.00 87.38 83 GLU A O 1
ATOM 660 N N . ARG A 1 84 ? 11.156 4.722 -0.451 1.00 94.50 84 ARG A N 1
ATOM 661 C CA . ARG A 1 84 ? 10.415 5.902 -0.912 1.00 94.50 84 ARG A CA 1
ATOM 662 C C . ARG A 1 84 ? 8.988 5.921 -0.379 1.00 94.50 84 ARG A C 1
ATOM 664 O O . ARG A 1 84 ? 8.478 6.991 -0.051 1.00 94.50 84 ARG A O 1
ATOM 671 N N . TYR A 1 85 ? 8.344 4.760 -0.288 1.00 95.38 85 TYR A N 1
ATOM 672 C CA . TYR A 1 85 ? 7.006 4.647 0.277 1.00 95.38 85 TYR A CA 1
ATOM 673 C C . TYR A 1 85 ? 7.001 4.846 1.797 1.00 95.38 85 TYR A C 1
ATOM 675 O O . TYR A 1 85 ? 6.178 5.603 2.304 1.00 95.38 85 TYR A O 1
ATOM 683 N N . GLU A 1 86 ? 7.943 4.252 2.531 1.00 92.12 86 GLU A N 1
ATOM 684 C CA . GLU A 1 86 ? 8.081 4.488 3.973 1.00 92.12 86 GLU A CA 1
ATOM 685 C C . GLU A 1 86 ? 8.321 5.974 4.274 1.00 92.12 86 GLU A C 1
ATOM 687 O O . GLU A 1 86 ? 7.655 6.541 5.140 1.00 92.12 86 GLU A O 1
ATOM 692 N N . SER A 1 87 ? 9.195 6.625 3.501 1.00 91.31 87 SER A N 1
ATOM 693 C CA . SER A 1 87 ? 9.448 8.067 3.608 1.00 91.31 87 SER A CA 1
ATOM 694 C C . SER A 1 87 ? 8.205 8.900 3.283 1.00 91.31 87 SER A C 1
ATOM 696 O O . SER A 1 87 ? 7.977 9.939 3.897 1.00 91.31 87 SER A O 1
ATOM 698 N N . HIS A 1 88 ? 7.364 8.448 2.346 1.00 94.50 88 HIS A N 1
ATOM 699 C CA . HIS A 1 88 ? 6.091 9.102 2.047 1.00 94.50 88 HIS A CA 1
ATOM 700 C C . HIS A 1 88 ? 5.122 9.057 3.235 1.00 94.50 88 HIS A C 1
ATOM 702 O O . HIS A 1 88 ? 4.484 10.067 3.534 1.00 94.50 88 HIS A O 1
ATOM 708 N N . LEU A 1 89 ? 5.048 7.928 3.946 1.00 94.69 89 LEU A N 1
ATOM 709 C CA . LEU A 1 89 ? 4.211 7.794 5.142 1.00 94.69 89 LEU A CA 1
ATOM 710 C C . LEU A 1 89 ? 4.648 8.730 6.284 1.00 94.69 89 LEU A C 1
ATOM 712 O O . LEU A 1 89 ? 3.824 9.097 7.119 1.00 94.69 89 LEU A O 1
ATOM 716 N N . ASP A 1 90 ? 5.914 9.158 6.292 1.00 92.88 90 ASP A N 1
ATOM 717 C CA . ASP A 1 90 ? 6.459 10.117 7.262 1.00 92.88 90 ASP A CA 1
ATOM 718 C C . ASP A 1 90 ? 6.128 11.584 6.918 1.00 92.88 90 ASP A C 1
ATOM 720 O O . ASP A 1 90 ? 6.369 12.480 7.730 1.00 92.88 90 ASP A O 1
ATOM 724 N N . THR A 1 91 ? 5.574 11.866 5.733 1.00 94.81 91 THR A N 1
ATOM 725 C CA . THR A 1 91 ? 5.289 13.249 5.320 1.00 94.81 91 THR A CA 1
ATOM 726 C C . THR A 1 91 ? 4.131 13.872 6.114 1.00 94.81 91 THR A C 1
ATOM 728 O O . THR A 1 91 ? 3.181 13.171 6.493 1.00 94.81 91 THR A O 1
ATOM 731 N N . PRO A 1 92 ? 4.158 15.201 6.362 1.00 93.00 92 PRO A N 1
ATOM 732 C CA . PRO A 1 92 ? 3.036 15.904 6.978 1.00 93.00 92 PRO A CA 1
ATOM 733 C C . PRO A 1 92 ? 1.726 15.660 6.215 1.00 93.00 92 PRO A C 1
ATOM 735 O O . PRO A 1 92 ? 1.709 15.591 4.988 1.00 93.00 92 PRO A O 1
ATOM 738 N N . GLY A 1 93 ? 0.617 15.511 6.938 1.00 93.25 93 GLY A N 1
ATOM 739 C CA . GLY A 1 93 ? -0.683 15.137 6.368 1.00 93.25 93 GLY A CA 1
ATOM 740 C C . GLY A 1 93 ? -0.847 13.626 6.192 1.00 93.25 93 GLY A C 1
ATOM 741 O O . GLY A 1 93 ? -1.785 13.058 6.745 1.00 93.25 93 GLY A O 1
ATOM 742 N N . VAL A 1 94 ? 0.090 12.940 5.529 1.00 95.25 94 VAL A N 1
ATOM 743 C CA . VAL A 1 94 ? 0.041 11.467 5.405 1.00 95.25 94 VAL A CA 1
ATOM 744 C C . VAL A 1 94 ? 0.223 10.805 6.767 1.00 95.25 94 VAL A C 1
ATOM 746 O O . VAL A 1 94 ? -0.555 9.928 7.130 1.00 95.25 94 VAL A O 1
ATOM 749 N N . SER A 1 95 ? 1.174 11.293 7.565 1.00 93.56 95 SER A N 1
ATOM 750 C CA . SER A 1 95 ? 1.411 10.821 8.935 1.00 93.56 95 SER A CA 1
ATOM 751 C C . SER A 1 95 ? 0.195 11.017 9.861 1.00 93.56 95 SER A C 1
ATOM 753 O O . SER A 1 95 ? -0.072 10.188 10.734 1.00 93.56 95 SER A O 1
ATOM 755 N N . GLN A 1 96 ? -0.613 12.062 9.631 1.00 94.56 96 GLN A N 1
ATOM 756 C CA . GLN A 1 96 ? -1.861 12.280 10.376 1.00 94.56 96 GLN A CA 1
ATOM 757 C C . GLN A 1 96 ? -2.921 11.243 9.994 1.00 94.56 96 GLN A C 1
ATOM 759 O O . GLN A 1 96 ? -3.541 10.643 10.866 1.00 94.56 96 GLN A O 1
ATOM 764 N N . VAL A 1 97 ? -3.088 10.975 8.694 1.00 96.19 97 VAL A N 1
ATOM 765 C CA . VAL A 1 97 ? -4.014 9.933 8.224 1.00 96.19 97 VAL A CA 1
ATOM 766 C C . VAL A 1 97 ? -3.558 8.547 8.681 1.00 96.19 97 VAL A C 1
ATOM 768 O O . VAL A 1 97 ? 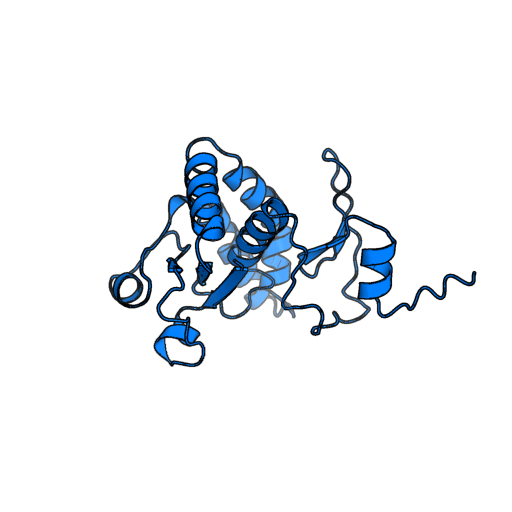-4.379 7.746 9.115 1.00 96.19 97 VAL A O 1
ATOM 771 N N . PHE A 1 98 ? -2.253 8.273 8.645 1.00 94.50 98 PHE A N 1
ATOM 772 C CA . PHE A 1 98 ? -1.678 7.045 9.185 1.00 94.50 98 PHE A CA 1
ATOM 773 C C . PHE A 1 98 ? -1.983 6.891 10.683 1.00 94.50 98 PHE A C 1
ATOM 775 O O . PHE A 1 98 ? -2.399 5.817 11.109 1.00 94.50 98 PHE A O 1
ATOM 782 N N . SER A 1 99 ? -1.854 7.964 11.469 1.00 91.62 99 SER A N 1
ATOM 783 C CA . SER A 1 99 ? -2.227 7.959 12.892 1.00 91.62 99 SER A CA 1
ATOM 784 C C . SER A 1 99 ? -3.715 7.654 13.102 1.00 91.62 99 SER A C 1
ATOM 786 O O . SER A 1 99 ? -4.043 6.847 13.962 1.00 91.62 99 SER A O 1
ATOM 788 N N . ALA A 1 100 ? -4.609 8.189 12.268 1.00 92.50 100 ALA A N 1
ATOM 789 C CA . ALA A 1 100 ? -6.040 7.874 12.343 1.00 92.50 100 ALA A CA 1
ATOM 790 C C . ALA A 1 100 ? -6.350 6.401 11.993 1.00 92.50 100 ALA A C 1
ATOM 792 O O . ALA A 1 100 ? -7.194 5.762 12.625 1.00 92.50 100 ALA A O 1
ATOM 793 N N . LEU A 1 101 ? -5.643 5.824 11.011 1.00 93.00 101 LEU A N 1
ATOM 794 C CA . LEU A 1 101 ? -5.724 4.383 10.730 1.00 93.00 101 LEU A CA 1
ATOM 795 C C . LEU A 1 101 ? -5.242 3.558 11.922 1.00 93.00 101 LEU A C 1
ATOM 797 O O . LEU A 1 101 ? -5.856 2.551 12.265 1.00 93.00 101 LEU A O 1
ATOM 801 N N . ARG A 1 102 ? -4.165 4.012 12.567 1.00 90.81 102 ARG A N 1
ATOM 802 C CA . ARG A 1 102 ? -3.636 3.391 13.777 1.00 90.81 102 ARG A CA 1
ATOM 803 C C . ARG A 1 102 ? -4.635 3.464 14.931 1.00 90.81 102 ARG A C 1
ATOM 805 O O . ARG A 1 102 ? -4.791 2.487 15.641 1.00 90.81 102 ARG A O 1
ATOM 812 N N . GLU A 1 103 ? -5.328 4.572 15.137 1.00 89.69 103 GLU A N 1
ATOM 813 C CA . GLU A 1 103 ? -6.376 4.657 16.164 1.00 89.69 103 GLU A CA 1
ATOM 814 C C . GLU A 1 103 ? -7.520 3.676 15.867 1.00 89.69 103 GLU A C 1
ATOM 816 O O . GLU A 1 103 ? -7.932 2.925 16.746 1.00 89.69 103 GLU A O 1
ATOM 821 N N . THR A 1 104 ? -7.937 3.570 14.600 1.00 88.88 104 THR A N 1
ATOM 822 C CA . THR A 1 104 ? -8.981 2.621 14.161 1.00 88.88 104 THR A CA 1
ATOM 823 C C . THR A 1 104 ? -8.632 1.179 14.533 1.00 88.88 104 THR A C 1
ATOM 825 O O . THR A 1 104 ? -9.469 0.420 15.024 1.00 88.88 104 THR A O 1
ATOM 828 N N . THR A 1 105 ? -7.369 0.796 14.349 1.00 88.12 105 THR A N 1
ATOM 829 C CA . THR A 1 105 ? -6.894 -0.541 14.705 1.00 88.12 105 THR A CA 1
ATOM 830 C C . THR A 1 105 ? -6.871 -0.795 16.212 1.00 88.12 105 THR A C 1
ATOM 832 O O . THR A 1 105 ? -6.603 -1.921 16.610 1.00 88.12 105 THR A O 1
ATOM 835 N N . GLN A 1 106 ? -7.046 0.212 17.087 1.00 84.50 106 GLN A N 1
ATOM 836 C CA . GLN A 1 106 ? -7.018 0.021 18.550 1.00 84.50 106 GLN A CA 1
ATOM 837 C C . GLN A 1 106 ? -8.360 -0.469 19.055 1.00 84.50 106 GLN A C 1
ATOM 839 O O . GLN A 1 106 ? -8.410 -1.095 20.108 1.00 84.50 106 GLN A O 1
ATOM 844 N N . GLU A 1 107 ? -9.405 -0.228 18.272 1.00 84.94 107 GLU A N 1
ATOM 845 C CA . GLU A 1 107 ? -10.787 -0.542 18.598 1.00 84.94 107 GLU A CA 1
ATOM 846 C C . GLU A 1 107 ? -11.300 -1.722 17.767 1.00 84.94 107 GLU A C 1
ATOM 848 O O . GLU A 1 107 ? -12.030 -2.560 18.288 1.00 84.94 107 GLU A O 1
ATOM 853 N N . ASN A 1 108 ? -10.852 -1.849 16.511 1.00 88.38 108 ASN A N 1
ATOM 854 C CA . ASN A 1 108 ? -11.429 -2.783 15.542 1.00 88.38 108 ASN A CA 1
ATOM 855 C C . ASN A 1 108 ? -10.366 -3.562 14.753 1.00 88.38 108 ASN A C 1
ATOM 857 O O . ASN A 1 108 ? -9.197 -3.175 14.665 1.00 88.38 108 ASN A O 1
ATOM 861 N N . THR A 1 109 ? -10.769 -4.678 14.138 1.00 91.62 109 THR A N 1
ATOM 862 C CA . THR A 1 109 ? -9.935 -5.337 13.120 1.00 91.62 109 THR A CA 1
ATOM 863 C C . THR A 1 109 ? -9.979 -4.523 11.834 1.00 91.62 109 THR A C 1
ATOM 865 O O . THR A 1 109 ? -11.058 -4.254 11.320 1.00 91.62 109 THR A O 1
ATOM 868 N N . LEU A 1 110 ? -8.812 -4.161 11.299 1.00 93.75 110 LEU A N 1
ATOM 869 C CA . LEU A 1 110 ? -8.701 -3.392 10.061 1.00 93.75 110 LEU A CA 1
ATOM 870 C C . LEU A 1 110 ? -8.224 -4.282 8.913 1.00 93.75 110 LEU A C 1
ATOM 872 O O . LEU A 1 110 ? -7.159 -4.897 8.998 1.00 93.75 110 LEU A O 1
ATOM 876 N N . TRP A 1 111 ? -8.973 -4.293 7.817 1.00 95.94 111 TRP A N 1
ATOM 877 C CA . TRP A 1 111 ? -8.576 -4.858 6.536 1.00 95.94 111 TRP A CA 1
ATOM 878 C C . TRP A 1 111 ? -8.087 -3.759 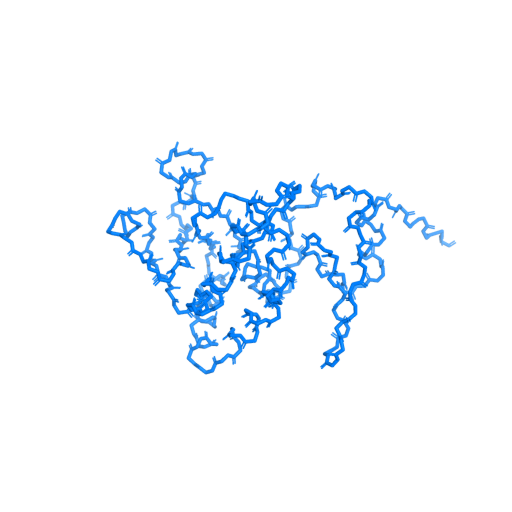5.602 1.00 95.94 111 TRP A C 1
ATOM 880 O O . TRP A 1 111 ? -8.793 -2.789 5.344 1.00 95.94 111 TRP A O 1
ATOM 890 N N . LEU A 1 112 ? -6.886 -3.939 5.061 1.00 96.12 112 LEU A N 1
ATOM 891 C CA . LEU A 1 112 ? -6.331 -3.081 4.021 1.00 96.12 112 LEU A CA 1
ATOM 892 C C . LEU A 1 112 ? -6.479 -3.755 2.660 1.00 96.12 112 LEU A C 1
ATOM 894 O O . LEU A 1 112 ? -5.977 -4.864 2.448 1.00 96.12 112 LEU A O 1
ATOM 898 N N . VAL A 1 113 ? -7.128 -3.059 1.731 1.00 95.69 113 VAL A N 1
ATOM 899 C CA . VAL A 1 113 ? -7.490 -3.591 0.416 1.00 95.69 113 VAL A CA 1
ATOM 900 C C . VAL A 1 113 ? -6.780 -2.820 -0.693 1.00 95.69 113 VAL A C 1
ATOM 902 O O . VAL A 1 113 ? -6.776 -1.588 -0.726 1.00 95.69 113 VAL A O 1
ATOM 905 N N . CYS A 1 114 ? -6.170 -3.553 -1.621 1.00 95.38 114 CYS A N 1
ATOM 906 C CA . CYS A 1 114 ? -5.550 -3.002 -2.828 1.00 95.38 114 CYS A CA 1
ATOM 907 C C . CYS A 1 114 ? -5.945 -3.833 -4.065 1.00 95.38 114 CYS A C 1
ATOM 909 O O . CYS A 1 114 ? -6.620 -4.850 -3.950 1.00 95.38 114 CYS A O 1
ATOM 911 N N . PHE A 1 115 ? -5.541 -3.414 -5.265 1.00 91.56 115 PHE A N 1
ATOM 912 C CA . PHE A 1 115 ? -5.786 -4.174 -6.497 1.00 91.56 115 PHE A CA 1
ATOM 913 C C . PHE A 1 115 ? -4.919 -5.425 -6.622 1.00 91.56 115 PHE A C 1
ATOM 915 O O . PHE A 1 115 ? -5.382 -6.443 -7.122 1.00 91.56 115 PHE A O 1
ATOM 922 N N . GLU A 1 116 ? -3.662 -5.331 -6.197 1.00 89.38 116 GLU A N 1
ATOM 923 C CA . GLU A 1 116 ? -2.663 -6.359 -6.483 1.00 89.38 116 GLU A CA 1
ATOM 924 C C . GLU A 1 116 ? -2.998 -7.681 -5.779 1.00 89.38 116 GLU A C 1
ATOM 926 O O . GLU A 1 116 ? -3.296 -7.672 -4.590 1.00 89.38 116 GLU A O 1
ATOM 931 N N . ARG A 1 117 ? -2.925 -8.829 -6.453 1.00 85.06 117 ARG A N 1
ATOM 932 C CA . ARG A 1 117 ? -3.184 -10.118 -5.787 1.00 85.06 117 ARG A CA 1
ATOM 933 C C . ARG A 1 117 ? -2.013 -10.500 -4.887 1.00 85.06 117 ARG A C 1
ATOM 935 O O . ARG A 1 117 ? -2.234 -10.863 -3.735 1.00 85.06 117 ARG A O 1
ATOM 942 N N . ASP A 1 118 ? -0.791 -10.368 -5.397 1.00 82.31 118 ASP A N 1
ATOM 943 C CA . ASP A 1 118 ? 0.436 -10.698 -4.671 1.00 82.31 118 ASP A CA 1
ATOM 944 C C . ASP A 1 118 ? 0.873 -9.535 -3.771 1.00 82.31 118 ASP A C 1
ATOM 946 O O . ASP A 1 118 ? 1.233 -8.449 -4.224 1.00 82.31 118 ASP A O 1
ATOM 950 N N . GLU A 1 119 ? 0.848 -9.736 -2.458 1.00 85.25 119 GLU A N 1
ATOM 951 C CA . GLU A 1 119 ? 1.210 -8.659 -1.543 1.00 85.25 119 GLU A CA 1
ATOM 952 C C . GLU A 1 119 ? 2.715 -8.448 -1.363 1.00 85.25 119 GLU A C 1
ATOM 954 O O . GLU A 1 119 ? 3.102 -7.401 -0.838 1.00 85.25 119 GLU A O 1
ATOM 959 N N . ARG A 1 120 ? 3.573 -9.375 -1.821 1.00 83.50 120 ARG A N 1
ATOM 960 C CA . ARG A 1 120 ? 5.036 -9.293 -1.636 1.00 83.50 120 ARG A CA 1
ATOM 961 C C . ARG A 1 120 ? 5.599 -7.974 -2.161 1.00 83.50 120 ARG A C 1
ATOM 963 O O . ARG A 1 120 ? 6.373 -7.309 -1.465 1.00 83.50 120 ARG A O 1
ATOM 970 N N . TRP A 1 121 ? 5.102 -7.545 -3.319 1.00 88.75 121 TRP A N 1
ATOM 971 C CA . TRP A 1 121 ? 5.495 -6.314 -4.013 1.00 88.75 121 TRP A CA 1
ATOM 972 C C . TRP A 1 121 ? 4.382 -5.258 -4.014 1.00 88.75 121 TRP A C 1
ATOM 974 O O . TRP A 1 121 ? 4.308 -4.413 -4.905 1.00 88.75 121 TRP A O 1
ATOM 984 N N . CYS A 1 122 ? 3.508 -5.285 -3.002 1.00 92.00 122 CYS A N 1
ATOM 985 C CA . CYS A 1 122 ? 2.431 -4.316 -2.833 1.00 92.00 122 CYS A CA 1
ATOM 986 C C . CYS A 1 122 ? 2.675 -3.405 -1.624 1.00 92.00 122 CYS A C 1
ATOM 988 O O . CYS A 1 122 ? 3.051 -3.846 -0.538 1.00 92.00 122 CYS A O 1
ATOM 990 N N . HIS A 1 123 ? 2.353 -2.117 -1.759 1.00 95.50 123 HIS A N 1
ATOM 991 C CA . HIS A 1 123 ? 2.465 -1.147 -0.664 1.00 95.50 123 HIS A CA 1
ATOM 992 C C . HIS A 1 123 ? 1.591 -1.483 0.549 1.00 95.50 123 HIS A C 1
ATOM 994 O O . HIS A 1 123 ? 1.932 -1.093 1.667 1.00 95.50 123 HIS A O 1
ATOM 1000 N N . ARG A 1 124 ? 0.482 -2.218 0.350 1.00 95.38 124 ARG A N 1
ATOM 1001 C CA . ARG A 1 124 ? -0.406 -2.628 1.451 1.00 95.38 124 ARG A CA 1
ATOM 1002 C C . ARG A 1 124 ? 0.337 -3.456 2.494 1.00 95.38 124 ARG A C 1
ATOM 1004 O O . ARG A 1 124 ? 0.019 -3.345 3.672 1.00 95.38 124 ARG A O 1
ATOM 1011 N N . ARG A 1 125 ? 1.337 -4.241 2.071 1.00 93.50 125 ARG A N 1
ATOM 1012 C CA . ARG A 1 125 ? 2.156 -5.060 2.964 1.00 93.50 125 ARG A CA 1
ATOM 1013 C C . ARG A 1 125 ? 2.971 -4.171 3.898 1.00 93.50 125 ARG A C 1
ATOM 1015 O O . ARG A 1 125 ? 2.859 -4.313 5.109 1.00 93.50 125 ARG A O 1
ATOM 1022 N N . LEU A 1 126 ? 3.691 -3.192 3.346 1.00 91.88 126 LEU A N 1
ATOM 1023 C CA . LEU A 1 126 ? 4.467 -2.223 4.132 1.00 91.88 126 LEU A CA 1
ATOM 1024 C C . LEU A 1 126 ? 3.578 -1.392 5.068 1.00 91.88 126 LEU A C 1
ATOM 1026 O O . LEU A 1 126 ? 3.940 -1.139 6.214 1.00 91.88 126 LEU A O 1
ATOM 1030 N N . LEU A 1 127 ? 2.392 -0.990 4.599 1.00 93.94 127 LEU A N 1
ATOM 1031 C CA . LEU A 1 127 ? 1.428 -0.265 5.427 1.00 93.94 127 LEU A CA 1
ATOM 1032 C C . LEU A 1 127 ? 0.928 -1.123 6.598 1.00 93.94 127 LEU A C 1
ATOM 1034 O O . LEU A 1 127 ? 0.914 -0.657 7.736 1.00 93.94 127 LEU A O 1
ATOM 1038 N N . ALA A 1 128 ? 0.559 -2.379 6.327 1.00 91.69 128 ALA A N 1
ATOM 1039 C CA . ALA A 1 128 ? 0.112 -3.323 7.343 1.00 91.69 128 ALA A CA 1
ATOM 1040 C C . ALA A 1 128 ? 1.217 -3.631 8.356 1.00 91.69 128 ALA A C 1
ATOM 1042 O O . ALA A 1 128 ? 0.966 -3.621 9.556 1.00 91.69 128 ALA A O 1
ATOM 1043 N N . GLU A 1 129 ? 2.443 -3.880 7.892 1.00 87.88 129 GLU A N 1
ATOM 1044 C CA . GLU A 1 129 ? 3.614 -4.086 8.747 1.00 87.88 129 GLU A CA 1
ATOM 1045 C C . GLU A 1 129 ? 3.833 -2.897 9.676 1.00 87.88 129 GLU A C 1
ATOM 1047 O O . GLU A 1 129 ? 3.990 -3.085 10.881 1.00 87.88 129 GLU A O 1
ATOM 1052 N N . ARG A 1 130 ? 3.776 -1.674 9.144 1.00 88.12 130 ARG A N 1
ATOM 1053 C CA . ARG A 1 130 ? 3.957 -0.465 9.943 1.00 88.12 130 ARG A CA 1
ATOM 1054 C C . ARG A 1 130 ? 2.861 -0.302 10.997 1.00 88.12 130 ARG A C 1
ATOM 1056 O O . ARG A 1 130 ? 3.181 -0.027 12.148 1.00 88.12 130 ARG A O 1
ATOM 1063 N N . LEU A 1 131 ? 1.598 -0.536 10.634 1.00 89.38 131 LEU A N 1
ATOM 1064 C CA . LEU A 1 131 ? 0.492 -0.514 11.594 1.00 89.38 131 LEU A CA 1
ATOM 1065 C C . LEU A 1 131 ? 0.675 -1.587 12.675 1.00 89.38 131 LEU A C 1
ATOM 1067 O O . LEU A 1 131 ? 0.549 -1.271 13.848 1.00 89.38 131 LEU A O 1
ATOM 1071 N N . ARG A 1 132 ? 1.044 -2.824 12.312 1.00 83.56 132 ARG A N 1
ATOM 1072 C CA . ARG A 1 132 ? 1.275 -3.933 13.261 1.00 83.56 132 ARG A CA 1
ATOM 1073 C C . ARG A 1 132 ? 2.424 -3.653 14.234 1.00 83.56 132 ARG A C 1
ATOM 1075 O O . ARG A 1 132 ? 2.303 -3.954 15.418 1.00 83.56 132 ARG A O 1
ATOM 1082 N N . LEU A 1 133 ? 3.528 -3.074 13.759 1.00 73.94 133 LEU A N 1
ATOM 1083 C CA . LEU A 1 133 ? 4.687 -2.742 14.598 1.00 73.94 133 LEU A CA 1
ATOM 1084 C C . LEU A 1 133 ? 4.327 -1.755 15.713 1.00 73.94 133 LEU A C 1
ATOM 1086 O O . LEU A 1 133 ? 4.747 -1.930 16.856 1.00 73.94 133 LEU A O 1
ATOM 1090 N N . ASP A 1 134 ? 3.492 -0.771 15.397 1.00 66.56 134 ASP A N 1
ATOM 1091 C CA . ASP A 1 134 ? 3.058 0.259 16.336 1.00 66.56 134 ASP A CA 1
ATOM 1092 C C . ASP A 1 134 ? 2.100 -0.257 17.433 1.00 66.56 134 ASP A C 1
ATOM 1094 O O . ASP A 1 134 ? 1.840 0.468 18.402 1.00 66.56 134 ASP A O 1
ATOM 1098 N N . TYR A 1 135 ? 1.601 -1.497 17.313 1.00 54.47 135 TYR A N 1
ATOM 1099 C CA . TYR A 1 135 ? 0.827 -2.195 18.351 1.00 54.47 135 TYR A CA 1
ATOM 1100 C C . TYR A 1 135 ? 1.675 -2.889 19.411 1.00 54.47 135 TYR A C 1
ATOM 1102 O O . TYR A 1 135 ? 1.123 -3.355 20.405 1.00 54.47 135 TYR A O 1
ATOM 1110 N N . GLY A 1 136 ? 2.982 -3.057 19.193 1.00 47.34 136 GLY A N 1
ATOM 1111 C CA . GLY A 1 136 ? 3.762 -4.000 20.000 1.00 47.34 136 GLY A CA 1
ATOM 1112 C C . GLY A 1 136 ? 3.272 -5.452 19.870 1.00 47.34 136 GLY A C 1
ATOM 1113 O O . GLY A 1 136 ? 3.616 -6.287 20.702 1.00 47.34 136 GLY A O 1
ATOM 1114 N N . ILE A 1 137 ? 2.473 -5.762 18.839 1.00 41.47 137 ILE A N 1
ATOM 1115 C CA . ILE A 1 137 ? 1.960 -7.103 18.549 1.00 41.47 137 ILE A CA 1
ATOM 1116 C C . ILE A 1 137 ? 2.779 -7.678 17.386 1.00 41.47 137 ILE A C 1
ATOM 1118 O O . ILE A 1 137 ? 2.532 -7.331 16.227 1.00 41.47 137 ILE A O 1
ATOM 1122 N N . PRO A 1 138 ? 3.732 -8.592 17.636 1.00 41.16 138 PRO A N 1
ATOM 1123 C CA . PRO A 1 138 ? 4.270 -9.425 16.580 1.00 41.16 138 PRO A CA 1
ATOM 1124 C C . PRO A 1 138 ? 3.232 -10.513 16.279 1.00 41.16 138 PRO A C 1
ATOM 1126 O O . PRO A 1 138 ? 3.277 -11.603 16.835 1.00 41.16 138 PRO A O 1
ATOM 1129 N N . GLN A 1 139 ? 2.260 -10.222 15.417 1.00 41.97 139 GLN A N 1
ATOM 1130 C CA . GLN A 1 139 ? 1.464 -11.269 14.774 1.00 41.97 139 GLN A CA 1
ATOM 1131 C C . GLN A 1 139 ? 1.571 -11.110 13.262 1.00 41.97 139 GLN A C 1
ATOM 1133 O O . GLN A 1 139 ? 1.118 -10.124 12.679 1.00 41.97 139 GLN A O 1
ATOM 1138 N N . ARG A 1 140 ? 2.243 -12.085 12.643 1.00 45.03 140 ARG A N 1
ATOM 1139 C CA . ARG A 1 140 ? 2.426 -12.217 11.198 1.00 45.03 140 ARG A CA 1
ATOM 1140 C C . ARG A 1 140 ? 1.625 -13.427 10.719 1.00 45.03 140 ARG A C 1
ATOM 1142 O O . ARG A 1 140 ? 1.793 -14.512 11.258 1.00 45.03 140 ARG A O 1
ATOM 1149 N N . SER A 1 141 ? 0.810 -13.228 9.687 1.00 39.62 141 SER A N 1
ATOM 1150 C CA . SER A 1 141 ? 0.064 -14.257 8.945 1.00 39.62 141 SER A CA 1
ATOM 1151 C C . SER A 1 141 ? 0.922 -15.078 7.970 1.00 39.62 141 SER A C 1
ATOM 1153 O O . SER A 1 141 ? 0.386 -15.940 7.295 1.00 39.62 141 SER A O 1
ATOM 1155 N N . HIS A 1 142 ? 2.234 -14.819 7.896 1.00 45.78 142 HIS A N 1
ATOM 1156 C CA . HIS A 1 142 ? 3.156 -15.430 6.922 1.00 45.78 142 HIS A CA 1
ATOM 1157 C C . HIS A 1 142 ? 4.302 -16.201 7.583 1.00 45.78 142 HIS A C 1
ATOM 1159 O O . HIS A 1 142 ? 5.363 -16.349 6.990 1.00 45.78 142 HIS A O 1
ATOM 1165 N N . LEU A 1 143 ? 4.140 -16.646 8.834 1.00 44.84 143 LEU A N 1
ATOM 1166 C CA . LEU A 1 143 ? 5.120 -17.565 9.430 1.00 44.84 143 LEU A CA 1
ATOM 1167 C C . LEU A 1 143 ? 5.091 -18.951 8.769 1.00 44.84 143 LEU A C 1
ATOM 1169 O O . LEU A 1 143 ? 6.088 -19.659 8.851 1.00 44.84 143 LEU A O 1
ATOM 1173 N N . ASP A 1 144 ? 3.998 -19.293 8.084 1.00 41.09 144 ASP A N 1
ATOM 1174 C CA . ASP A 1 144 ? 3.843 -20.590 7.419 1.00 41.09 144 ASP A CA 1
ATOM 1175 C C . ASP A 1 144 ? 4.339 -20.583 5.960 1.00 41.09 144 ASP A C 1
ATOM 1177 O O . ASP A 1 144 ? 4.551 -21.647 5.382 1.00 41.09 144 ASP A O 1
ATOM 1181 N N . ASP A 1 145 ? 4.605 -19.404 5.385 1.00 44.50 145 ASP A N 1
ATOM 1182 C CA . ASP A 1 145 ? 5.220 -19.264 4.063 1.00 44.50 145 ASP A CA 1
ATOM 1183 C C . ASP A 1 145 ? 6.737 -19.100 4.240 1.00 44.50 145 ASP A C 1
ATOM 1185 O O . ASP A 1 145 ? 7.288 -17.993 4.199 1.00 44.50 145 ASP A O 1
ATOM 1189 N N . ALA A 1 146 ? 7.425 -20.214 4.503 1.00 47.88 146 ALA A N 1
ATOM 1190 C CA . ALA A 1 146 ? 8.882 -20.244 4.462 1.00 47.88 146 ALA A CA 1
ATOM 1191 C C . ALA A 1 146 ? 9.351 -19.727 3.093 1.00 47.88 146 ALA A C 1
ATOM 1193 O O . ALA A 1 146 ? 8.892 -20.187 2.048 1.00 47.88 146 ALA A O 1
ATOM 1194 N N . CYS A 1 147 ? 10.235 -18.733 3.097 1.00 49.66 147 CYS A N 1
ATOM 1195 C CA . CYS A 1 147 ? 10.840 -18.242 1.865 1.00 49.66 147 CYS A CA 1
ATOM 1196 C C . CYS A 1 147 ? 11.830 -19.284 1.351 1.00 49.66 147 CYS A C 1
ATOM 1198 O O . CYS A 1 147 ? 12.450 -19.991 2.150 1.00 49.66 147 CYS A O 1
ATOM 1200 N N . GLU A 1 148 ? 12.001 -19.367 0.033 1.00 51.12 148 GLU A N 1
ATOM 1201 C CA . GLU A 1 148 ? 13.013 -20.255 -0.532 1.00 51.12 148 GLU A CA 1
ATOM 1202 C C . GLU A 1 148 ? 14.409 -19.838 -0.010 1.00 51.12 148 GLU A C 1
ATOM 1204 O O . GLU A 1 148 ? 14.685 -18.639 0.148 1.00 51.12 148 GLU A O 1
ATOM 1209 N N . PRO A 1 149 ? 15.298 -20.791 0.330 1.00 49.31 149 PRO A N 1
ATOM 1210 C CA . PRO A 1 149 ? 16.567 -20.504 1.004 1.00 49.31 149 PRO A CA 1
ATOM 1211 C C . PRO A 1 149 ? 17.458 -19.476 0.289 1.00 49.31 149 PRO A C 1
ATOM 1213 O O . PRO A 1 149 ? 18.213 -18.763 0.947 1.00 49.31 149 PRO A O 1
ATOM 1216 N N . ASP A 1 150 ? 17.354 -19.362 -1.034 1.00 53.66 150 ASP A N 1
ATOM 1217 C CA . ASP A 1 150 ? 18.122 -18.458 -1.894 1.00 53.66 150 ASP A CA 1
ATOM 1218 C C . ASP A 1 150 ? 17.554 -17.028 -1.994 1.00 53.66 150 ASP A C 1
ATOM 1220 O O . ASP A 1 150 ? 18.178 -16.161 -2.606 1.00 53.66 150 ASP A O 1
ATOM 1224 N N . GLU A 1 151 ? 16.416 -16.737 -1.357 1.00 51.59 151 GLU A N 1
ATOM 1225 C CA . GLU A 1 151 ? 15.804 -15.397 -1.337 1.00 51.59 151 GLU A CA 1
ATOM 1226 C C . GLU A 1 151 ? 16.155 -14.565 -0.082 1.00 51.59 151 GLU A C 1
ATOM 1228 O O . GLU A 1 151 ? 15.635 -13.459 0.115 1.00 51.59 151 GLU A O 1
ATOM 1233 N N . HIS A 1 152 ? 17.074 -15.059 0.756 1.00 50.81 152 HIS A N 1
ATOM 1234 C CA . HIS A 1 152 ? 17.485 -14.430 2.014 1.00 50.81 152 HIS A CA 1
ATOM 1235 C C . HIS A 1 152 ? 18.710 -13.517 1.849 1.00 50.81 152 HIS A C 1
ATOM 1237 O O . HIS A 1 152 ? 19.833 -13.901 2.169 1.00 50.81 152 HIS A O 1
ATOM 1243 N N . ASP A 1 153 ? 18.492 -12.271 1.423 1.00 47.00 153 ASP A N 1
ATOM 1244 C CA . ASP A 1 153 ? 19.512 -11.218 1.526 1.00 47.00 153 ASP A CA 1
ATOM 1245 C C . ASP A 1 153 ? 19.248 -10.312 2.736 1.00 47.00 153 ASP A C 1
ATOM 1247 O O . ASP A 1 153 ? 18.188 -9.690 2.853 1.00 47.00 153 ASP A O 1
ATOM 1251 N N . LEU A 1 154 ? 20.232 -10.213 3.637 1.00 46.31 154 LEU A N 1
ATOM 1252 C CA . LEU A 1 154 ? 20.231 -9.266 4.753 1.00 46.31 154 LEU A CA 1
ATOM 1253 C C . LEU A 1 154 ? 20.595 -7.868 4.231 1.00 46.31 154 LEU A C 1
ATOM 1255 O O . LEU A 1 154 ? 21.769 -7.566 4.017 1.00 46.31 154 LEU A O 1
ATOM 1259 N N . VAL A 1 155 ? 19.607 -6.989 4.058 1.00 44.25 155 VAL A N 1
ATOM 1260 C CA . VAL A 1 155 ? 19.873 -5.587 3.698 1.00 44.25 155 VAL A CA 1
ATOM 1261 C C . VAL A 1 155 ? 20.022 -4.751 4.970 1.00 44.25 155 VAL A C 1
ATOM 1263 O O . VAL A 1 155 ? 19.078 -4.610 5.747 1.00 44.25 155 VAL A O 1
ATOM 1266 N N . SER A 1 156 ? 21.213 -4.187 5.187 1.00 44.22 156 SER A N 1
ATOM 1267 C CA . SER A 1 156 ? 21.463 -3.207 6.250 1.00 44.22 156 SER A CA 1
ATOM 1268 C C . SER A 1 156 ? 21.087 -1.804 5.757 1.00 44.22 156 SER A C 1
ATOM 1270 O O . SER A 1 156 ? 21.696 -1.334 4.792 1.00 44.22 156 SER A O 1
ATOM 1272 N N . PRO A 1 157 ? 20.118 -1.100 6.372 1.00 43.31 157 PRO A N 1
ATOM 1273 C CA . PRO A 1 157 ? 19.833 0.274 6.000 1.00 43.31 157 PRO A CA 1
ATOM 1274 C C . PRO A 1 157 ? 20.949 1.175 6.528 1.00 43.31 157 PRO A C 1
ATOM 1276 O O . PRO A 1 157 ? 21.138 1.345 7.734 1.00 43.31 157 PRO A O 1
ATOM 1279 N N . THR A 1 158 ? 21.682 1.800 5.615 1.00 43.03 158 THR A N 1
ATOM 1280 C CA . THR A 1 158 ? 22.554 2.924 5.942 1.00 43.03 158 THR A CA 1
ATOM 1281 C C . THR A 1 158 ? 21.683 4.072 6.480 1.00 43.03 158 THR A C 1
ATOM 1283 O O . THR A 1 158 ? 20.839 4.578 5.750 1.00 43.03 158 THR A O 1
ATOM 1286 N N . ASN A 1 159 ? 21.888 4.484 7.741 1.00 41.00 159 ASN A N 1
ATOM 1287 C CA . ASN A 1 159 ? 21.297 5.654 8.436 1.00 41.00 159 ASN A CA 1
ATOM 1288 C C . ASN A 1 159 ? 19.948 5.559 9.195 1.00 41.00 159 ASN A C 1
ATOM 1290 O O . ASN A 1 159 ? 19.394 6.595 9.566 1.00 41.00 159 ASN A O 1
ATOM 1294 N N . ARG A 1 160 ? 19.448 4.378 9.577 1.00 39.12 160 ARG A N 1
ATOM 1295 C CA . ARG A 1 160 ? 18.400 4.247 10.627 1.00 39.12 160 ARG A CA 1
ATOM 1296 C C . ARG A 1 160 ? 18.787 3.127 11.610 1.00 39.12 160 ARG A C 1
ATOM 1298 O O . ARG A 1 160 ? 19.601 2.288 11.227 1.00 39.12 160 ARG A O 1
ATOM 1305 N N . PRO A 1 161 ? 18.282 3.090 12.867 1.00 38.44 161 PRO A N 1
ATOM 1306 C CA . PRO A 1 161 ? 18.564 1.969 13.772 1.00 38.44 161 PRO A CA 1
ATOM 1307 C C . PRO A 1 161 ? 18.280 0.649 13.046 1.00 38.44 161 PRO A C 1
ATOM 1309 O O . PRO A 1 161 ? 17.223 0.514 12.431 1.00 38.44 161 PRO A O 1
ATOM 1312 N N . ALA A 1 162 ? 19.265 -0.254 13.056 1.00 40.03 162 ALA A N 1
ATOM 1313 C CA . ALA A 1 162 ? 19.388 -1.406 12.166 1.00 40.03 162 ALA A CA 1
ATOM 1314 C C . ALA A 1 162 ? 18.092 -2.228 12.068 1.00 40.03 162 ALA A C 1
ATOM 1316 O O . ALA A 1 162 ? 17.788 -3.053 12.926 1.00 40.03 162 ALA A O 1
ATOM 1317 N N . ARG A 1 163 ? 17.321 -2.002 11.002 1.00 44.38 163 ARG A N 1
ATOM 1318 C CA . ARG A 1 163 ? 16.203 -2.858 10.606 1.00 44.38 163 ARG A CA 1
ATOM 1319 C C . ARG A 1 163 ? 16.712 -3.731 9.482 1.00 44.38 163 ARG A C 1
ATOM 1321 O O . ARG A 1 163 ? 16.831 -3.247 8.364 1.00 44.38 163 ARG A O 1
ATOM 1328 N N . VAL A 1 164 ? 17.053 -4.982 9.771 1.00 39.88 164 VAL A N 1
ATOM 1329 C CA . VAL A 1 164 ? 17.388 -5.894 8.684 1.00 39.88 164 VAL A CA 1
ATOM 1330 C C . VAL A 1 164 ? 16.088 -6.391 8.085 1.00 39.88 164 VAL A C 1
ATOM 1332 O O . VAL A 1 164 ? 15.315 -7.074 8.752 1.00 39.88 164 VAL A O 1
ATOM 1335 N N . TYR A 1 165 ? 15.821 -5.992 6.851 1.00 43.75 165 TYR A N 1
ATOM 1336 C CA . TYR A 1 165 ? 14.705 -6.518 6.088 1.00 43.75 165 TYR A CA 1
ATOM 1337 C C . TYR A 1 165 ? 15.217 -7.753 5.351 1.00 43.75 165 TYR A C 1
ATOM 1339 O O . TYR A 1 165 ? 16.091 -7.638 4.495 1.00 43.75 165 TYR A O 1
ATOM 1347 N N . CYS A 1 166 ? 14.703 -8.933 5.691 1.00 45.75 166 CYS A N 1
ATOM 1348 C CA . CYS A 1 166 ? 14.737 -10.048 4.759 1.00 45.75 166 CYS A CA 1
ATOM 1349 C C . CYS A 1 166 ? 13.900 -9.643 3.537 1.00 45.75 166 CYS A C 1
ATOM 1351 O O . CYS A 1 166 ? 12.840 -9.021 3.688 1.00 45.75 166 CYS A O 1
ATOM 1353 N N . ARG A 1 167 ? 14.369 -9.971 2.330 1.00 46.22 167 ARG A N 1
ATOM 1354 C CA . ARG A 1 167 ? 13.771 -9.551 1.046 1.00 46.22 167 ARG A CA 1
ATOM 1355 C C . ARG A 1 167 ? 12.309 -9.991 0.871 1.00 46.22 167 ARG A C 1
ATOM 1357 O O . ARG A 1 167 ? 11.593 -9.414 0.059 1.00 46.22 167 ARG A O 1
ATOM 1364 N N . CYS A 1 168 ? 11.852 -10.932 1.696 1.00 45.19 168 CYS A N 1
ATOM 1365 C CA . CYS A 1 168 ? 10.465 -11.369 1.838 1.00 45.19 168 CYS A CA 1
ATOM 1366 C C . CYS A 1 168 ? 9.537 -10.403 2.601 1.00 45.19 168 CYS A C 1
ATOM 1368 O O . CYS A 1 168 ? 8.337 -10.646 2.705 1.00 45.19 168 CYS A O 1
ATOM 1370 N N . GLY A 1 169 ? 10.066 -9.301 3.141 1.00 44.03 169 GLY A N 1
ATOM 1371 C CA . GLY A 1 169 ? 9.305 -8.321 3.921 1.00 44.03 169 GLY A CA 1
ATOM 1372 C C . GLY A 1 169 ? 9.428 -8.471 5.436 1.00 44.03 169 GLY A C 1
ATOM 1373 O O . GLY A 1 169 ? 8.885 -7.665 6.189 1.00 44.03 169 GLY A O 1
ATOM 1374 N N . LEU A 1 170 ? 10.182 -9.453 5.929 1.00 44.81 170 LEU A N 1
ATOM 1375 C CA . LEU A 1 170 ? 10.406 -9.564 7.365 1.00 44.81 170 LEU A CA 1
ATOM 1376 C C . LEU A 1 170 ? 11.451 -8.552 7.817 1.00 44.81 170 LEU A C 1
ATOM 1378 O O . LEU A 1 170 ? 12.632 -8.701 7.532 1.00 44.81 170 LEU A O 1
ATOM 1382 N N . SER A 1 171 ? 11.052 -7.580 8.632 1.00 44.97 171 SER A N 1
ATOM 1383 C CA . SER A 1 171 ? 12.005 -6.954 9.546 1.00 44.97 171 SER A CA 1
ATOM 1384 C C . SER A 1 171 ? 12.413 -7.984 10.607 1.00 44.97 171 SER A C 1
ATOM 1386 O O . SER A 1 171 ? 11.576 -8.442 11.394 1.00 44.97 171 SER A O 1
ATOM 1388 N N . ALA A 1 172 ? 13.678 -8.399 10.595 1.00 50.38 172 ALA A N 1
ATOM 1389 C CA . ALA A 1 172 ? 14.316 -9.104 11.693 1.00 50.38 172 ALA A CA 1
ATOM 1390 C C . ALA A 1 172 ? 14.842 -8.046 12.667 1.00 50.38 172 ALA A C 1
ATOM 1392 O O . ALA A 1 172 ? 15.800 -7.329 12.383 1.00 50.38 172 ALA A O 1
ATOM 1393 N N . GLN A 1 173 ? 14.161 -7.905 13.803 1.00 42.47 173 GLN A N 1
ATOM 1394 C CA . GLN A 1 173 ? 14.571 -6.975 14.860 1.00 42.47 173 GLN A CA 1
ATOM 1395 C C . GLN A 1 173 ? 15.638 -7.584 15.782 1.00 42.47 173 GLN A C 1
ATOM 1397 O O . GLN A 1 173 ? 16.309 -6.857 16.507 1.00 42.47 173 GLN A O 1
ATOM 1402 N N . THR A 1 174 ? 15.805 -8.913 15.752 1.00 49.84 174 THR A N 1
ATOM 1403 C CA . THR A 1 174 ? 16.808 -9.658 16.522 1.00 49.84 174 THR A CA 1
ATOM 1404 C C . THR A 1 174 ? 17.343 -10.850 15.720 1.00 49.84 174 THR A C 1
ATOM 1406 O O . THR A 1 174 ? 16.669 -11.366 14.824 1.00 49.84 174 THR A O 1
ATOM 1409 N N . LEU A 1 175 ? 18.552 -11.312 16.068 1.00 50.16 175 LEU A N 1
ATOM 1410 C CA . LEU A 1 175 ? 19.192 -12.488 15.461 1.00 50.16 175 LEU A CA 1
ATOM 1411 C C . LEU A 1 175 ? 18.355 -13.770 15.653 1.00 50.16 175 LEU A C 1
ATOM 1413 O O . LEU A 1 175 ? 18.276 -14.594 14.750 1.00 50.16 175 LEU A O 1
ATOM 1417 N N . ASP A 1 176 ? 17.684 -13.912 16.802 1.00 47.47 176 ASP A N 1
ATOM 1418 C CA . ASP A 1 176 ? 16.793 -15.046 17.104 1.00 47.47 176 ASP A CA 1
ATOM 1419 C C . ASP A 1 176 ? 15.574 -15.078 16.168 1.00 47.47 176 ASP A C 1
ATOM 1421 O O . ASP A 1 176 ? 15.218 -16.133 15.647 1.00 47.47 176 ASP A O 1
ATOM 1425 N N . THR A 1 177 ? 14.990 -13.914 15.857 1.00 52.97 177 THR A N 1
ATOM 1426 C CA . THR A 1 177 ? 13.878 -13.824 14.891 1.00 52.97 177 THR A CA 1
ATOM 1427 C C . THR A 1 177 ? 14.327 -14.178 13.471 1.00 52.97 177 THR A C 1
ATOM 1429 O O . THR A 1 177 ? 13.564 -14.777 12.719 1.00 52.97 177 THR A O 1
ATOM 1432 N N . TYR A 1 178 ? 15.565 -13.833 13.105 1.00 55.12 178 TYR A N 1
ATOM 1433 C CA . TYR A 1 178 ? 16.142 -14.192 11.809 1.00 55.12 178 TYR A CA 1
ATOM 1434 C C . TYR A 1 178 ? 16.403 -15.700 11.684 1.00 55.12 178 TYR A C 1
ATOM 1436 O O . TYR A 1 178 ? 16.022 -16.312 10.692 1.00 55.12 178 TYR A O 1
ATOM 1444 N N . LEU A 1 179 ? 17.001 -16.320 12.703 1.00 56.66 179 LEU A N 1
ATOM 1445 C CA . LEU A 1 179 ? 17.375 -17.738 12.661 1.00 56.66 179 LEU A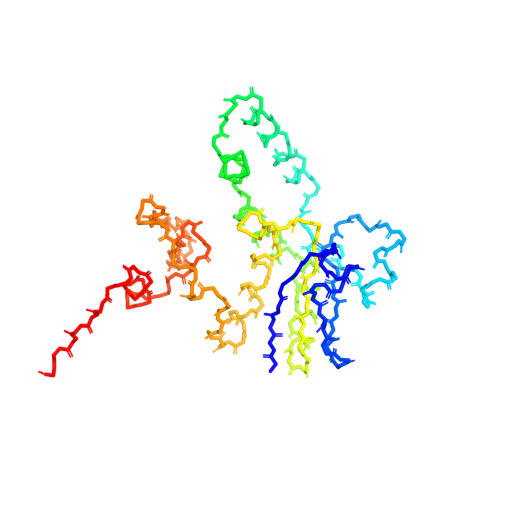 CA 1
ATOM 1446 C C . LEU A 1 179 ? 16.162 -18.673 12.649 1.00 56.66 179 LEU A C 1
ATOM 1448 O O . LEU A 1 179 ? 16.150 -19.636 11.887 1.00 56.66 179 LEU A O 1
ATOM 1452 N N . ARG A 1 180 ? 15.105 -18.344 13.402 1.00 55.62 180 ARG A N 1
ATOM 1453 C CA . ARG A 1 180 ? 13.836 -19.089 13.346 1.00 55.62 180 ARG A CA 1
ATOM 1454 C C . ARG A 1 180 ? 13.153 -18.982 11.985 1.00 55.62 180 ARG A C 1
ATOM 1456 O O . ARG A 1 180 ? 12.519 -19.936 11.553 1.00 55.62 180 ARG A O 1
ATOM 1463 N N . HIS A 1 181 ? 13.291 -17.844 11.302 1.00 53.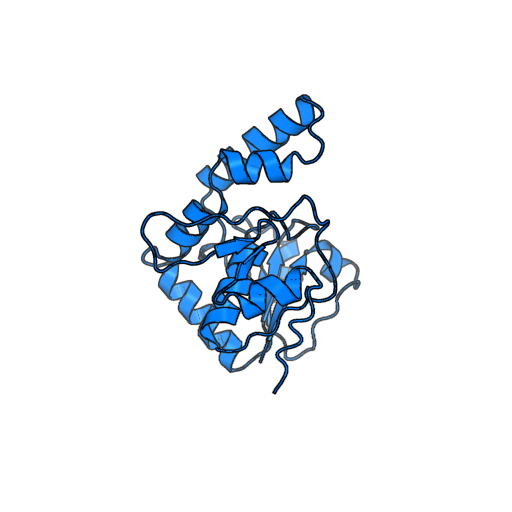66 181 HIS A N 1
ATOM 1464 C CA . HIS A 1 181 ? 12.753 -17.675 9.951 1.00 53.66 181 HIS A CA 1
ATOM 1465 C C . HIS A 1 181 ? 13.474 -18.553 8.916 1.00 53.66 181 HIS A C 1
ATOM 1467 O O . HIS A 1 181 ? 12.827 -19.078 8.020 1.00 53.66 181 HIS A O 1
ATOM 1473 N N . LEU A 1 182 ? 14.778 -18.787 9.087 1.00 53.09 182 LEU A N 1
ATOM 1474 C CA . LEU A 1 182 ? 15.563 -19.705 8.252 1.00 53.09 182 LEU A CA 1
ATOM 1475 C C . LEU A 1 182 ? 15.286 -21.199 8.530 1.00 53.09 182 LEU A C 1
ATOM 1477 O O . LEU A 1 182 ? 15.991 -22.055 8.001 1.00 53.09 182 LEU A O 1
ATOM 1481 N N . GLY A 1 183 ? 14.323 -21.532 9.399 1.00 52.88 183 GLY A N 1
ATOM 1482 C CA . GLY A 1 183 ? 14.092 -22.909 9.855 1.00 52.88 183 GLY A CA 1
ATOM 1483 C C . GLY A 1 183 ? 15.191 -23.443 10.783 1.00 52.88 183 GLY A C 1
ATOM 1484 O O . GLY A 1 183 ? 15.302 -24.651 10.982 1.00 52.88 183 GLY A O 1
ATOM 1485 N N . GLY A 1 184 ? 16.029 -22.560 11.337 1.00 48.16 184 GLY A N 1
ATOM 1486 C CA . GLY A 1 184 ? 17.077 -22.922 12.281 1.00 48.16 184 GLY A CA 1
ATOM 1487 C C . GLY A 1 184 ? 16.550 -22.972 13.712 1.00 48.16 184 GLY A C 1
ATOM 1488 O O . GLY A 1 184 ? 16.304 -21.931 14.322 1.00 48.16 184 GLY A O 1
ATOM 1489 N N . ASP A 1 185 ? 16.444 -24.172 14.281 1.00 40.00 185 ASP A N 1
ATOM 1490 C CA . ASP A 1 185 ? 16.266 -24.339 15.722 1.00 40.00 185 ASP A CA 1
ATOM 1491 C C . ASP A 1 185 ? 17.547 -23.909 16.449 1.00 40.00 185 ASP A C 1
ATOM 1493 O O . ASP A 1 185 ? 18.570 -24.602 16.433 1.00 40.00 185 ASP A O 1
ATOM 1497 N N . LEU A 1 186 ? 17.497 -22.771 17.144 1.00 42.31 186 LEU A N 1
ATOM 1498 C CA . LEU A 1 186 ? 18.468 -22.481 18.191 1.00 42.31 186 LEU A CA 1
ATOM 1499 C C . LEU A 1 186 ? 18.164 -23.378 19.393 1.00 42.31 186 LEU A C 1
ATOM 1501 O O . LEU A 1 186 ? 17.454 -22.994 20.322 1.00 42.31 186 LEU A O 1
ATOM 1505 N N . ASN A 1 187 ? 18.750 -24.574 19.394 1.00 41.00 187 ASN A N 1
ATOM 1506 C CA . ASN A 1 187 ? 18.978 -25.330 20.620 1.00 41.00 187 ASN A CA 1
ATOM 1507 C C . ASN A 1 187 ? 19.951 -24.537 21.505 1.00 41.00 187 ASN A C 1
ATOM 1509 O O . ASN A 1 187 ? 21.160 -24.770 21.505 1.00 41.00 187 ASN A O 1
ATOM 1513 N N . VAL A 1 188 ? 19.427 -23.574 22.263 1.00 36.84 188 VAL A N 1
ATOM 1514 C CA . VAL A 1 188 ? 20.165 -22.978 23.375 1.00 36.84 188 VAL A CA 1
ATOM 1515 C C . VAL A 1 188 ? 20.062 -23.963 24.532 1.00 36.84 188 VAL A C 1
ATOM 1517 O O . VAL A 1 188 ? 19.099 -23.964 25.300 1.00 36.84 188 VAL A O 1
ATOM 1520 N N . GLY A 1 189 ? 21.041 -24.865 24.589 1.00 35.78 189 GLY A N 1
ATOM 1521 C CA . GLY A 1 189 ? 21.280 -25.706 25.753 1.00 35.78 189 GLY A CA 1
ATOM 1522 C C . GLY A 1 189 ? 21.388 -24.844 27.012 1.00 35.78 189 GLY A C 1
ATOM 1523 O O . GLY A 1 189 ? 22.017 -23.786 26.991 1.00 35.78 189 GLY A O 1
ATOM 1524 N N . ARG A 1 190 ? 20.707 -25.303 28.065 1.00 33.50 190 ARG A N 1
ATOM 1525 C CA . ARG A 1 190 ? 20.800 -24.788 29.436 1.00 33.50 190 ARG A CA 1
ATOM 1526 C C . ARG A 1 190 ? 22.229 -24.782 29.961 1.00 33.50 190 ARG A C 1
ATOM 1528 O O . ARG A 1 190 ? 22.970 -25.735 29.632 1.00 33.50 190 ARG A O 1
#

pLDDT: mean 78.0, std 21.48, range [33.5, 97.69]

Secondary structure (DSSP, 8-state):
--EEEEEHHHHHTTSS---TTSEEEE--SS--HHHHTTSSEE-GGGSPPHHHHHHHHHHHHHHHHTT-S-HHHHHHHHTTHHHHHHHHHTSTTHHHHHHHHHHHHHHS-EEEEES-S--TT-HHHHHH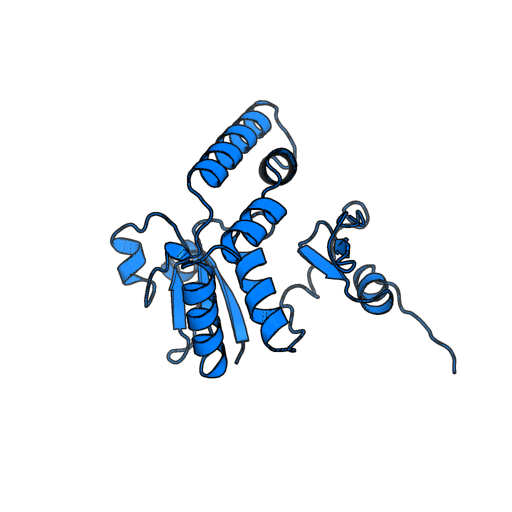HHHHHTTT----TTSSSPPPGGG--EE--TTSS--EEETTS-EE-SHHHHHHHTT-------

Organism: NCBI:txid755307